Protein AF-A0A9X2VUE3-F1 (afdb_monomer)

Secondary structure (DSSP, 8-state):
--TTHHHHHHHHHHHHHTTSPP--SS-EEE-SPPTT--GGGSGGGTTS-EEESS---SSPPPP--EEEEE-TT-HHHHHHHHHHHHHH-SEEE-GGG--HHHHHHHHTT-SEEEEES-EE--GGG-EEE-SSSEEEHHHHTT-SS--SEEEEEEE-SHHHHHHHHTT-SEEEEESS---TTTHHHHHHHHHHHHHTT--HHHHHHHHHHHHT---EEEEE--

Foldseek 3Di:
DPPCVVVVLLVVLVVVLVVDDDDDLAAEEAEPDDFPNLPCSRPSCQLHQYAYPAAADPFFDFWQAEEQAEAPPAPLSVVLSVVCCVVRPAHYADAQQRDLVSQLVRFAPGQEYEYQAEWDADAQQIWGHHNHGTHGLVSLLVRPHGHQEYEYNYCYPNVQVSSVVSPHQKYKDFPHDHDRPQVSQLVVQLSVCSNVRGDNSNSNSRSCNVRVDRRIHMYHHD

Mean predicted aligned error: 5.68 Å

pLDDT: mean 87.59, std 11.17, range [36.88, 98.19]

Organism: NCBI:txid1654476

InterPro domains:
  IPR024983 CHAT domain [PF12770] (73-210)

Structure (mmCIF, N/CA/C/O backbone):
data_AF-A0A9X2VUE3-F1
#
_entry.id   AF-A0A9X2VUE3-F1
#
loop_
_atom_site.group_PDB
_atom_site.id
_atom_site.type_symbol
_atom_site.label_atom_id
_atom_site.label_alt_id
_atom_site.label_comp_id
_atom_site.label_asym_id
_atom_site.label_entity_id
_atom_site.label_seq_id
_atom_site.pdbx_PDB_ins_code
_atom_site.Cartn_x
_atom_site.Cartn_y
_atom_site.Cartn_z
_atom_site.occupancy
_atom_site.B_iso_or_equiv
_atom_site.auth_seq_id
_atom_site.auth_comp_id
_atom_site.auth_asym_id
_atom_site.auth_atom_id
_atom_site.pdbx_PDB_model_num
ATOM 1 N N . MET A 1 1 ? -8.280 20.523 -19.861 1.00 36.88 1 MET A N 1
ATOM 2 C CA . MET A 1 1 ? -6.923 20.536 -20.450 1.00 36.88 1 MET A CA 1
ATOM 3 C C . MET A 1 1 ? -6.161 19.353 -19.854 1.00 36.88 1 MET A C 1
ATOM 5 O O . MET A 1 1 ? -5.293 19.543 -19.025 1.00 36.88 1 MET A O 1
ATOM 9 N N . GLU A 1 2 ? -6.571 18.126 -20.196 1.00 40.97 2 GLU A N 1
ATOM 10 C CA . GLU A 1 2 ? -6.134 16.881 -19.518 1.00 40.97 2 GLU A CA 1
ATOM 11 C C . GLU A 1 2 ? -5.332 15.954 -20.463 1.00 40.97 2 GLU A C 1
ATOM 13 O O . GLU A 1 2 ? -4.744 14.965 -20.041 1.00 40.97 2 GLU A O 1
ATOM 18 N N . ALA A 1 3 ? -5.305 16.268 -21.764 1.00 42.06 3 ALA A N 1
ATOM 19 C CA . ALA A 1 3 ? -4.898 15.339 -22.821 1.00 42.06 3 ALA A CA 1
ATOM 20 C C . ALA A 1 3 ? -3.374 15.203 -23.037 1.00 42.06 3 ALA A C 1
ATOM 22 O O . ALA A 1 3 ? -2.963 14.391 -23.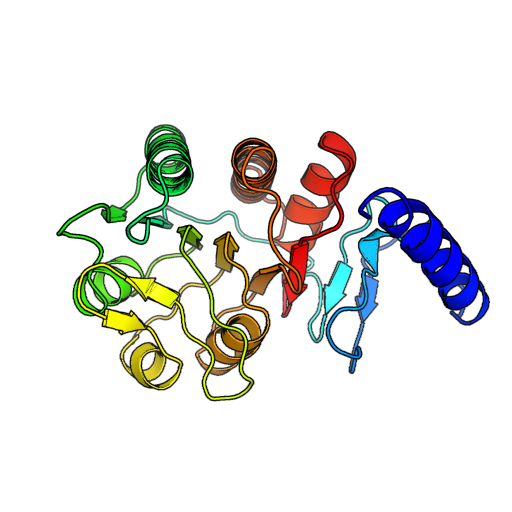856 1.00 42.06 3 ALA A O 1
ATOM 23 N N . ASP A 1 4 ? -2.538 15.947 -22.305 1.00 53.25 4 ASP A N 1
ATOM 24 C CA . ASP A 1 4 ? -1.086 16.034 -22.571 1.00 53.25 4 ASP A CA 1
ATOM 25 C C . ASP A 1 4 ? -0.210 15.305 -21.528 1.00 53.25 4 ASP A C 1
ATOM 27 O O . ASP A 1 4 ? 0.991 15.088 -21.694 1.00 53.25 4 ASP A O 1
ATOM 31 N N . ARG A 1 5 ? -0.822 14.861 -20.426 1.00 59.81 5 ARG A N 1
ATOM 32 C CA . ARG A 1 5 ? -0.110 14.273 -19.281 1.00 59.81 5 ARG A CA 1
ATOM 33 C C . ARG A 1 5 ? 0.580 12.928 -19.586 1.00 59.81 5 ARG A C 1
ATOM 35 O O . ARG A 1 5 ? 1.709 12.747 -19.132 1.00 59.81 5 ARG A O 1
ATOM 42 N N . PRO A 1 6 ? -0.019 11.990 -20.350 1.00 64.06 6 PRO A N 1
ATOM 43 C CA . PRO A 1 6 ? 0.623 10.709 -20.664 1.00 64.06 6 PRO A CA 1
ATOM 44 C C . PRO A 1 6 ? 1.848 10.863 -21.574 1.00 64.06 6 PRO A C 1
ATOM 46 O O . PRO A 1 6 ? 2.856 10.187 -21.370 1.00 64.06 6 PRO A O 1
ATOM 49 N N . ALA A 1 7 ? 1.778 11.775 -22.550 1.00 62.50 7 ALA A N 1
ATOM 50 C CA . ALA A 1 7 ? 2.870 12.048 -23.480 1.00 62.50 7 ALA A CA 1
ATOM 51 C C . ALA A 1 7 ? 4.053 12.723 -22.769 1.00 62.50 7 ALA A C 1
ATOM 53 O O . ALA A 1 7 ? 5.198 12.304 -22.946 1.00 62.50 7 ALA A O 1
ATOM 54 N N . ALA A 1 8 ? 3.775 13.693 -21.891 1.00 65.69 8 ALA A N 1
ATOM 55 C CA . ALA A 1 8 ? 4.794 14.341 -21.070 1.00 65.69 8 ALA A CA 1
ATOM 56 C C . ALA A 1 8 ? 5.519 13.350 -20.140 1.00 65.69 8 ALA A C 1
ATOM 58 O O . ALA A 1 8 ? 6.745 13.381 -20.043 1.00 65.69 8 ALA A O 1
ATOM 59 N N . VAL A 1 9 ? 4.785 12.427 -19.503 1.00 70.06 9 VAL A N 1
ATOM 60 C CA . VAL A 1 9 ? 5.379 11.381 -18.649 1.00 70.06 9 VAL A CA 1
ATOM 61 C C . VAL A 1 9 ? 6.253 10.426 -19.463 1.00 70.06 9 VAL A C 1
ATOM 63 O O . VAL A 1 9 ? 7.358 10.109 -19.032 1.00 70.06 9 VAL A O 1
ATOM 66 N N . ALA A 1 10 ? 5.802 9.994 -20.644 1.00 71.75 10 ALA A N 1
ATOM 67 C CA . ALA A 1 10 ? 6.585 9.110 -21.508 1.00 71.75 10 ALA A CA 1
ATOM 68 C C . ALA A 1 10 ? 7.879 9.776 -22.006 1.00 71.75 10 ALA A C 1
ATOM 70 O O . ALA A 1 10 ? 8.936 9.146 -22.015 1.00 71.75 10 ALA A O 1
ATOM 71 N N . HIS A 1 11 ? 7.814 11.058 -22.374 1.00 72.25 11 HIS A N 1
ATOM 72 C CA . HIS A 1 11 ? 8.987 11.818 -22.795 1.00 72.25 11 HIS A CA 1
ATOM 73 C C . HIS A 1 11 ? 9.991 12.008 -21.648 1.00 72.25 11 HIS A C 1
ATOM 75 O O . HIS A 1 11 ? 11.177 11.725 -21.815 1.00 72.25 11 HIS A O 1
ATOM 81 N N . ALA A 1 12 ? 9.517 12.413 -20.465 1.00 75.62 12 ALA A N 1
ATOM 82 C CA . ALA A 1 12 ? 10.361 12.561 -19.280 1.00 75.62 12 ALA A CA 1
ATOM 83 C C . ALA A 1 12 ? 10.997 11.228 -18.850 1.00 75.62 12 ALA A C 1
ATOM 85 O O . ALA A 1 12 ? 12.170 11.199 -18.483 1.00 75.62 12 ALA A O 1
ATOM 86 N N . ALA A 1 13 ? 10.255 10.121 -18.955 1.00 78.88 13 ALA A N 1
ATOM 87 C CA . ALA A 1 13 ? 10.775 8.780 -18.710 1.00 78.88 13 ALA A CA 1
ATOM 88 C C . ALA A 1 13 ? 11.907 8.427 -19.690 1.00 78.88 13 ALA A C 1
ATOM 90 O O . ALA A 1 13 ? 12.962 7.979 -19.259 1.00 78.88 13 ALA A O 1
ATOM 91 N N . GLY A 1 14 ? 11.743 8.694 -20.990 1.00 78.88 14 GLY A N 1
ATOM 92 C CA . GLY A 1 14 ? 12.801 8.451 -21.978 1.00 78.88 14 GLY A CA 1
ATOM 93 C C . GLY A 1 14 ? 14.071 9.276 -21.731 1.00 78.88 14 GLY A C 1
ATOM 94 O O . GLY A 1 14 ? 15.178 8.761 -21.874 1.00 78.88 14 GLY A O 1
ATOM 95 N N . ALA A 1 15 ? 13.926 10.537 -21.318 1.00 81.00 15 ALA A N 1
ATOM 96 C CA . ALA A 1 15 ? 15.066 11.382 -20.966 1.00 81.00 15 ALA A CA 1
ATOM 97 C C . ALA A 1 15 ? 15.783 10.893 -19.696 1.00 81.00 15 ALA A C 1
ATOM 99 O O . ALA A 1 15 ? 17.010 10.892 -19.653 1.00 81.00 15 ALA A O 1
ATOM 100 N N . LEU A 1 16 ? 15.030 10.452 -18.682 1.00 82.06 16 LEU A N 1
ATOM 101 C CA . LEU A 1 16 ? 15.592 9.888 -17.456 1.00 82.06 16 LEU A CA 1
ATOM 102 C C . LEU A 1 16 ? 16.309 8.557 -17.726 1.00 82.06 16 LEU A C 1
ATOM 104 O O . LEU A 1 16 ? 17.425 8.387 -17.255 1.00 82.06 16 LEU A O 1
ATOM 108 N N . GLU A 1 17 ? 15.721 7.664 -18.528 1.00 83.38 17 GLU A N 1
ATOM 109 C CA . GLU A 1 17 ? 16.317 6.385 -18.954 1.00 83.38 17 GLU A CA 1
ATOM 110 C C . GLU A 1 17 ? 17.728 6.572 -19.526 1.00 83.38 17 GLU A C 1
ATOM 112 O O . GLU A 1 17 ? 18.658 5.872 -19.138 1.00 83.38 17 GLU A O 1
ATOM 117 N N . ALA A 1 18 ? 17.906 7.562 -20.406 1.00 84.12 18 ALA A N 1
ATOM 118 C CA . ALA A 1 18 ? 19.184 7.833 -21.061 1.00 84.12 18 ALA A CA 1
ATOM 119 C C . ALA A 1 18 ? 20.301 8.277 -20.096 1.00 84.12 18 ALA A C 1
ATOM 121 O O . ALA A 1 18 ? 21.475 8.245 -20.463 1.00 84.12 18 ALA A O 1
ATOM 122 N N . LEU A 1 19 ? 19.947 8.708 -18.881 1.00 84.12 19 LEU A N 1
ATOM 123 C CA . LEU A 1 19 ? 20.890 9.143 -17.850 1.00 84.12 19 LEU A CA 1
ATOM 124 C C . LEU A 1 19 ? 21.245 8.027 -16.859 1.00 84.12 19 LEU A C 1
ATOM 126 O O . LEU A 1 19 ? 22.140 8.215 -16.033 1.00 84.12 19 LEU A O 1
ATOM 130 N N . LEU A 1 20 ? 20.550 6.888 -16.907 1.00 83.38 20 LEU A N 1
ATOM 131 C CA . LEU A 1 20 ? 20.755 5.793 -15.968 1.00 83.38 20 LEU A CA 1
ATOM 132 C C . LEU A 1 20 ? 21.848 4.839 -16.465 1.00 83.38 20 LEU A C 1
ATOM 134 O O . LEU A 1 20 ? 21.948 4.564 -17.662 1.00 83.38 20 LEU A O 1
ATOM 138 N N . PRO A 1 21 ? 22.682 4.302 -15.557 1.00 78.12 21 PRO A N 1
ATOM 139 C CA . PRO A 1 21 ? 23.631 3.264 -15.922 1.00 78.12 21 PRO A CA 1
ATOM 140 C C . PRO A 1 21 ? 22.892 1.976 -16.330 1.00 78.12 21 PRO A C 1
ATOM 142 O O . PRO A 1 21 ? 21.778 1.731 -15.860 1.00 78.12 21 PRO A O 1
ATOM 145 N N . PRO A 1 22 ? 23.518 1.105 -17.144 1.00 73.75 22 PRO A N 1
ATOM 146 C CA . PRO A 1 22 ? 22.961 -0.204 -17.457 1.00 73.75 22 PRO A CA 1
ATOM 147 C C . PRO A 1 22 ? 22.651 -0.989 -16.179 1.00 73.75 22 PRO A C 1
ATOM 149 O O . PRO A 1 22 ? 23.494 -1.108 -15.288 1.00 73.75 22 PRO A O 1
ATOM 152 N N . THR A 1 23 ? 21.448 -1.552 -16.106 1.00 78.25 23 THR A N 1
ATOM 153 C CA . THR A 1 23 ? 21.025 -2.440 -15.017 1.00 78.25 23 THR A CA 1
ATOM 154 C C . THR A 1 23 ? 20.891 -3.867 -15.553 1.00 78.25 23 THR A C 1
ATOM 156 O O . THR A 1 23 ? 20.570 -4.056 -16.722 1.00 78.25 23 THR A O 1
ATOM 159 N N . GLY A 1 24 ? 21.168 -4.886 -14.727 1.00 83.50 24 GLY A N 1
ATOM 160 C CA . GLY A 1 24 ? 20.857 -6.284 -15.081 1.00 83.50 24 GLY A CA 1
ATOM 161 C C . GLY A 1 24 ? 19.347 -6.554 -15.050 1.00 83.50 24 GLY A C 1
ATOM 162 O O . GLY A 1 24 ? 18.586 -5.633 -14.796 1.00 83.50 24 GLY A O 1
ATOM 163 N N . ASP A 1 25 ? 18.901 -7.804 -15.203 1.00 84.12 25 ASP A N 1
ATOM 164 C CA . ASP A 1 25 ? 17.460 -8.147 -15.270 1.00 84.12 25 ASP A CA 1
ATOM 165 C C . ASP A 1 25 ? 16.772 -8.341 -13.900 1.00 84.12 25 ASP A C 1
ATOM 167 O O . ASP A 1 25 ? 15.583 -8.649 -13.822 1.00 84.12 25 ASP A O 1
ATOM 171 N N . GLY A 1 26 ? 17.512 -8.188 -12.797 1.00 87.06 26 GLY A N 1
ATOM 172 C CA . GLY A 1 26 ? 17.021 -8.448 -11.437 1.00 87.06 26 GLY A CA 1
ATOM 173 C C . GLY A 1 26 ? 16.104 -7.358 -10.858 1.00 87.06 26 GLY A C 1
ATOM 174 O O . GLY A 1 26 ? 15.728 -6.411 -11.549 1.00 87.06 26 GLY A O 1
ATOM 175 N N . PRO A 1 27 ? 15.748 -7.444 -9.568 1.00 90.62 27 PRO A N 1
ATOM 176 C CA . PRO A 1 27 ? 15.084 -6.353 -8.857 1.00 90.62 27 PRO A CA 1
ATOM 177 C C . PRO A 1 27 ? 15.908 -5.055 -8.853 1.00 90.62 27 PRO A C 1
ATOM 179 O O . PRO A 1 27 ? 17.135 -5.090 -8.964 1.00 90.62 27 PRO A O 1
ATOM 182 N N . ILE A 1 28 ? 15.233 -3.914 -8.719 1.00 91.19 28 ILE A N 1
ATOM 183 C CA . ILE A 1 28 ? 15.829 -2.574 -8.733 1.00 91.19 28 ILE A CA 1
ATOM 184 C C . ILE A 1 28 ? 15.641 -1.923 -7.368 1.00 91.19 28 ILE A C 1
ATOM 186 O O . ILE A 1 28 ? 14.519 -1.791 -6.883 1.00 91.19 28 ILE A O 1
ATOM 190 N N . THR A 1 29 ? 16.741 -1.442 -6.799 1.00 90.81 29 THR A N 1
ATOM 191 C CA . THR A 1 29 ? 16.735 -0.588 -5.611 1.00 90.81 29 THR A CA 1
ATOM 192 C C . THR A 1 29 ? 17.157 0.814 -6.011 1.00 90.81 29 THR A C 1
ATOM 194 O O . THR A 1 29 ? 18.199 0.989 -6.644 1.00 90.81 29 THR A O 1
ATOM 197 N N . ILE A 1 30 ? 16.372 1.816 -5.629 1.00 89.62 30 ILE A N 1
ATOM 198 C CA . ILE A 1 30 ? 16.659 3.223 -5.909 1.00 89.62 30 ILE A CA 1
ATOM 199 C C . ILE A 1 30 ? 16.776 3.956 -4.582 1.00 89.62 30 ILE A C 1
ATOM 201 O O . ILE A 1 30 ? 15.834 3.994 -3.799 1.00 89.62 30 ILE A O 1
ATOM 205 N N . THR A 1 31 ? 17.934 4.551 -4.332 1.00 88.38 31 THR A N 1
ATOM 206 C CA . THR A 1 31 ? 18.220 5.274 -3.089 1.00 88.38 31 THR A CA 1
ATOM 207 C C . THR A 1 31 ? 18.265 6.773 -3.342 1.00 88.38 31 THR A C 1
ATOM 209 O O . THR A 1 31 ? 18.924 7.208 -4.288 1.00 88.38 31 THR A O 1
ATOM 212 N N . GLY A 1 32 ? 17.617 7.568 -2.490 1.00 83.38 32 GLY A N 1
ATOM 213 C CA . GLY A 1 32 ? 17.638 9.030 -2.596 1.00 83.38 32 GLY A CA 1
ATOM 214 C C . GLY A 1 32 ? 16.847 9.566 -3.791 1.00 83.38 32 GLY A C 1
ATOM 215 O O . GLY A 1 32 ? 17.208 10.597 -4.359 1.00 83.38 32 GLY A O 1
ATOM 216 N N . SER A 1 33 ? 15.782 8.866 -4.196 1.00 82.62 33 SER A N 1
ATOM 217 C CA . SER A 1 33 ? 14.911 9.326 -5.278 1.00 82.62 33 SER A CA 1
ATOM 218 C C . SER A 1 33 ? 14.236 10.650 -4.909 1.00 82.62 33 SER A C 1
ATOM 220 O O . SER A 1 33 ? 13.594 10.734 -3.859 1.00 82.62 33 SER A O 1
ATOM 222 N N . PRO A 1 34 ? 14.239 11.651 -5.804 1.00 78.31 34 PRO A N 1
ATOM 223 C CA . PRO A 1 34 ? 13.299 12.756 -5.709 1.00 78.31 34 PRO A CA 1
ATOM 224 C C . PRO A 1 34 ? 11.849 12.245 -5.619 1.00 78.31 34 PRO A C 1
ATOM 226 O O . PRO A 1 34 ? 11.507 11.238 -6.258 1.00 78.31 34 PRO A O 1
ATOM 229 N N . PRO A 1 35 ? 10.978 12.913 -4.844 1.00 72.75 35 PRO A N 1
ATOM 230 C CA . PRO A 1 35 ? 9.580 12.524 -4.738 1.00 72.75 35 PRO A CA 1
ATOM 231 C C . PRO A 1 35 ? 8.864 12.689 -6.083 1.00 72.75 35 PRO A C 1
ATOM 233 O O . PRO A 1 35 ? 9.131 13.620 -6.839 1.00 72.75 35 PRO A O 1
ATOM 236 N N . GLY A 1 36 ? 7.914 11.796 -6.365 1.00 73.12 36 GLY A N 1
ATOM 237 C CA . GLY A 1 36 ? 7.036 11.903 -7.534 1.00 73.12 36 GLY A CA 1
ATOM 238 C C . GLY A 1 36 ? 7.615 11.394 -8.857 1.00 73.12 36 GLY A C 1
ATOM 239 O O . GLY A 1 36 ? 6.924 11.482 -9.870 1.00 73.12 36 GLY A O 1
ATOM 240 N N . LEU A 1 37 ? 8.831 10.836 -8.876 1.00 78.38 37 LEU A N 1
ATOM 241 C CA . LEU A 1 37 ? 9.371 10.195 -10.078 1.00 78.38 37 LEU A CA 1
ATOM 242 C C . LEU A 1 37 ? 8.685 8.841 -10.352 1.00 78.38 37 LEU A C 1
ATOM 244 O O . LEU A 1 37 ? 8.719 7.953 -9.494 1.00 78.38 37 LEU A O 1
ATOM 248 N N . PRO A 1 38 ? 8.089 8.639 -11.544 1.00 76.25 38 PRO A N 1
ATOM 249 C CA . PRO A 1 38 ? 7.400 7.403 -11.891 1.00 76.25 38 PRO A CA 1
ATOM 250 C C . PRO A 1 38 ? 8.391 6.377 -12.460 1.00 76.25 38 PRO A C 1
ATOM 252 O O . PRO A 1 38 ? 8.360 6.073 -13.649 1.00 76.25 38 PRO A O 1
ATOM 255 N N . TRP A 1 39 ? 9.283 5.832 -11.629 1.00 87.19 39 TRP A N 1
ATOM 256 C CA . TRP A 1 39 ? 10.325 4.881 -12.060 1.00 87.19 39 TRP A CA 1
ATOM 257 C C . TRP A 1 39 ? 9.785 3.666 -12.825 1.00 87.19 39 TRP A C 1
ATOM 259 O O . TRP A 1 39 ? 10.418 3.203 -13.767 1.00 87.19 39 TRP A O 1
ATOM 269 N N . ALA A 1 40 ? 8.579 3.200 -12.494 1.00 86.56 40 ALA A N 1
ATOM 270 C CA . ALA A 1 40 ? 7.900 2.119 -13.213 1.00 86.56 40 ALA A CA 1
ATOM 271 C C . ALA A 1 40 ? 7.485 2.486 -14.657 1.00 86.56 40 ALA A C 1
ATOM 273 O O . ALA A 1 40 ? 7.071 1.617 -15.424 1.00 86.56 40 ALA A O 1
ATOM 274 N N . ALA A 1 41 ? 7.562 3.765 -15.041 1.00 85.06 41 ALA A N 1
ATOM 275 C CA . ALA A 1 41 ? 7.298 4.229 -16.400 1.00 85.06 41 ALA A CA 1
ATOM 276 C C . ALA A 1 41 ? 8.505 4.153 -17.332 1.00 85.06 41 ALA A C 1
ATOM 278 O O . ALA A 1 41 ? 8.320 4.289 -18.543 1.00 85.06 41 ALA A O 1
ATOM 279 N N . LEU A 1 42 ? 9.696 3.904 -16.789 1.00 88.19 42 LEU A N 1
ATOM 280 C CA . LEU A 1 42 ? 10.903 3.670 -17.565 1.00 88.19 42 LEU A CA 1
ATOM 281 C C . LEU A 1 42 ? 10.794 2.348 -18.346 1.00 88.19 42 LEU A C 1
ATOM 283 O O . LEU A 1 42 ? 10.454 1.319 -17.750 1.00 88.19 42 LEU A O 1
ATOM 287 N N . PRO A 1 43 ? 11.063 2.338 -19.666 1.00 84.75 43 PRO A N 1
ATOM 288 C CA . PRO A 1 43 ? 10.935 1.133 -20.481 1.00 84.75 43 PRO A CA 1
ATOM 289 C C . PRO A 1 43 ? 11.743 -0.060 -19.962 1.00 84.75 43 PRO A C 1
ATOM 291 O O . PRO A 1 43 ? 11.219 -1.174 -19.963 1.00 84.75 43 PRO A O 1
ATOM 294 N N . SER A 1 44 ? 12.974 0.153 -19.482 1.00 86.62 44 SER A N 1
ATOM 295 C CA . SER A 1 44 ? 13.833 -0.934 -18.984 1.00 86.62 44 SER A CA 1
ATOM 296 C C . SER A 1 44 ? 13.433 -1.448 -17.598 1.00 86.62 44 SER A C 1
ATOM 298 O O . SER A 1 44 ? 13.899 -2.504 -17.164 1.00 86.62 44 SER A O 1
ATOM 300 N N . TYR A 1 45 ? 12.577 -0.710 -16.882 1.00 89.75 45 TYR A N 1
ATOM 301 C CA . TYR A 1 45 ? 12.135 -1.051 -15.525 1.00 89.75 45 TYR A CA 1
ATOM 302 C C . TYR A 1 45 ? 10.749 -1.705 -15.527 1.00 89.75 45 TYR A C 1
ATOM 304 O O . TYR A 1 45 ? 10.266 -2.179 -14.496 1.00 89.75 45 TYR A O 1
ATOM 312 N N . ARG A 1 46 ? 10.096 -1.764 -16.692 1.00 87.81 46 ARG A N 1
ATOM 313 C CA . ARG A 1 46 ? 8.755 -2.320 -16.840 1.00 87.81 46 ARG A CA 1
ATOM 314 C C . ARG A 1 46 ? 8.704 -3.773 -16.364 1.00 87.81 46 ARG A C 1
ATOM 316 O O . ARG A 1 46 ? 9.427 -4.630 -16.858 1.00 87.81 46 ARG A O 1
ATOM 323 N N . GLY A 1 47 ? 7.786 -4.049 -15.438 1.00 89.62 47 GLY A N 1
ATOM 324 C CA . GLY A 1 47 ? 7.554 -5.394 -14.902 1.00 89.62 47 GLY A CA 1
ATOM 325 C C . GLY A 1 47 ? 8.620 -5.894 -13.930 1.00 89.62 47 GLY A C 1
ATOM 326 O O . GLY A 1 47 ? 8.540 -7.041 -13.495 1.00 89.62 47 GLY A O 1
ATOM 327 N N . ARG A 1 48 ? 9.587 -5.051 -13.559 1.00 92.25 48 ARG A N 1
ATOM 328 C CA . ARG A 1 48 ? 10.599 -5.374 -12.554 1.00 92.25 48 ARG A CA 1
ATOM 329 C C . ARG A 1 48 ? 10.134 -4.913 -11.180 1.00 92.25 48 ARG A C 1
ATOM 331 O O . ARG A 1 48 ? 9.458 -3.895 -11.058 1.00 92.25 48 ARG A O 1
ATOM 338 N N . ALA A 1 49 ? 10.507 -5.663 -10.147 1.00 93.50 49 ALA A N 1
ATOM 339 C CA . ALA A 1 49 ? 10.315 -5.237 -8.767 1.00 93.50 49 ALA A CA 1
ATOM 340 C C . ALA A 1 49 ? 11.213 -4.021 -8.501 1.00 93.50 49 ALA A C 1
ATOM 342 O O . ALA A 1 49 ? 12.435 -4.132 -8.605 1.00 93.50 49 ALA A O 1
ATOM 343 N N . ILE A 1 50 ? 10.607 -2.870 -8.207 1.00 92.44 50 ILE A N 1
ATOM 344 C CA . ILE A 1 50 ? 11.308 -1.618 -7.899 1.00 92.44 50 ILE A CA 1
ATOM 345 C C . ILE A 1 50 ? 10.987 -1.244 -6.459 1.00 92.44 50 ILE A C 1
ATOM 347 O O . ILE A 1 50 ? 9.808 -1.085 -6.131 1.00 92.44 50 ILE A O 1
ATOM 351 N N . SE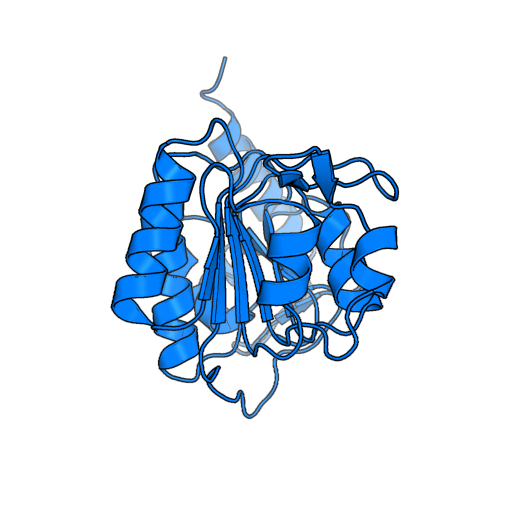R A 1 51 ? 12.016 -1.040 -5.639 1.00 92.06 51 SER A N 1
ATOM 352 C CA . SER A 1 51 ? 11.858 -0.468 -4.305 1.00 92.06 51 SER A CA 1
ATOM 353 C C . SER A 1 51 ? 12.670 0.812 -4.117 1.00 92.06 51 SER A C 1
ATOM 355 O O . SER A 1 51 ? 13.827 0.907 -4.540 1.00 92.06 51 SER A O 1
ATOM 357 N N . LEU A 1 52 ? 12.047 1.813 -3.490 1.00 91.62 52 LEU A N 1
ATOM 358 C CA . LEU A 1 52 ? 12.695 3.058 -3.089 1.00 91.62 52 LEU A CA 1
ATOM 359 C C . LEU A 1 52 ? 13.185 2.971 -1.642 1.00 91.62 52 LEU A C 1
ATOM 361 O O . LEU A 1 52 ? 12.428 2.598 -0.749 1.00 91.62 52 LEU A O 1
ATOM 365 N N . ASP A 1 53 ? 14.435 3.366 -1.410 1.00 88.50 53 ASP A N 1
ATOM 366 C CA . ASP A 1 53 ? 15.060 3.461 -0.084 1.00 88.50 53 ASP A CA 1
ATOM 367 C C . ASP A 1 53 ? 14.984 2.159 0.746 1.00 88.50 53 ASP A C 1
ATOM 369 O O . ASP A 1 53 ? 14.920 2.169 1.975 1.00 88.50 53 ASP A O 1
ATOM 373 N N . GLY A 1 54 ? 15.027 1.013 0.065 1.00 84.81 54 GLY A N 1
ATOM 374 C CA . GLY A 1 54 ? 15.141 -0.313 0.665 1.00 84.81 54 GLY A CA 1
ATOM 375 C C . GLY A 1 54 ? 15.318 -1.401 -0.392 1.00 84.81 54 GLY A C 1
ATOM 376 O O . GLY A 1 54 ? 15.319 -1.116 -1.587 1.00 84.81 54 GLY A O 1
ATOM 377 N N . ALA A 1 55 ? 15.552 -2.641 0.038 1.00 82.50 55 ALA A N 1
ATOM 378 C CA . ALA A 1 55 ? 15.914 -3.738 -0.858 1.00 82.50 55 ALA A CA 1
ATOM 379 C C . ALA A 1 55 ? 14.806 -4.786 -0.975 1.00 82.50 55 ALA A C 1
ATOM 381 O O . ALA A 1 55 ? 14.122 -5.093 -0.001 1.00 82.50 55 ALA A O 1
ATOM 382 N N . VAL A 1 56 ? 14.699 -5.398 -2.152 1.00 80.12 56 VAL A N 1
ATOM 383 C CA . VAL A 1 56 ? 13.782 -6.517 -2.378 1.00 80.12 56 VAL A CA 1
ATOM 384 C C . VAL A 1 56 ? 14.291 -7.753 -1.618 1.00 80.12 56 VAL A C 1
ATOM 386 O O . VAL A 1 56 ? 15.426 -8.188 -1.852 1.00 80.12 56 VAL A O 1
ATOM 389 N N . PRO A 1 57 ? 13.512 -8.319 -0.679 1.00 80.12 57 PRO A N 1
ATOM 390 C CA . PRO A 1 57 ? 13.973 -9.434 0.137 1.00 80.12 57 PRO A CA 1
ATOM 391 C C . PRO A 1 57 ? 14.087 -10.720 -0.703 1.00 80.12 57 PRO A C 1
ATOM 393 O O . PRO A 1 57 ? 13.178 -11.039 -1.462 1.00 80.12 57 PRO A O 1
ATOM 396 N N . PRO A 1 58 ? 15.144 -11.538 -0.533 1.00 76.56 58 PRO A N 1
ATOM 397 C CA . PRO A 1 58 ? 15.347 -12.742 -1.347 1.00 76.56 58 PRO A CA 1
ATOM 398 C C . PRO A 1 58 ? 14.367 -13.882 -1.027 1.00 76.56 58 PRO A C 1
ATOM 400 O O . PRO A 1 58 ? 14.231 -14.816 -1.811 1.00 76.56 58 PRO A O 1
ATOM 403 N N . ASN A 1 59 ? 13.719 -13.847 0.142 1.00 83.06 59 ASN A N 1
ATOM 404 C CA . ASN A 1 59 ? 12.756 -14.861 0.566 1.00 83.06 59 ASN A CA 1
ATOM 405 C C . ASN A 1 59 ? 11.565 -14.201 1.281 1.00 83.06 59 ASN A C 1
ATOM 407 O O . ASN A 1 59 ? 11.512 -14.175 2.519 1.00 83.06 59 ASN A O 1
ATOM 411 N N . PRO A 1 60 ? 10.640 -13.592 0.522 1.00 86.50 60 PRO A N 1
ATOM 412 C CA . PRO A 1 60 ? 9.464 -12.968 1.097 1.00 86.50 60 PRO A CA 1
ATOM 413 C C . PRO A 1 60 ? 8.548 -13.984 1.764 1.00 86.50 60 PRO A C 1
ATOM 415 O O . PRO A 1 60 ? 8.316 -15.094 1.288 1.00 86.50 60 PRO A O 1
ATOM 418 N N . ARG A 1 61 ? 7.974 -13.566 2.890 1.00 88.62 61 ARG A N 1
ATOM 419 C CA . ARG A 1 61 ? 6.965 -14.346 3.603 1.00 88.62 61 ARG A CA 1
ATOM 420 C C . ARG A 1 61 ? 5.577 -13.840 3.208 1.00 88.62 61 ARG A C 1
ATOM 422 O O . ARG A 1 61 ? 5.358 -12.629 3.281 1.00 88.62 61 ARG A O 1
ATOM 429 N N . PRO A 1 62 ? 4.626 -14.713 2.837 1.00 91.31 62 PRO A N 1
ATOM 430 C CA . PRO A 1 62 ? 3.257 -14.284 2.580 1.00 91.31 62 PRO A CA 1
ATOM 431 C C . PRO A 1 62 ? 2.608 -13.772 3.881 1.00 91.31 62 PRO A C 1
ATOM 433 O O . PRO A 1 62 ? 2.824 -14.372 4.941 1.00 91.31 62 PRO A O 1
ATOM 436 N N . PRO A 1 63 ? 1.821 -12.680 3.835 1.00 92.25 63 PRO A N 1
ATOM 437 C CA . PRO A 1 63 ? 1.143 -12.150 5.014 1.00 92.25 63 PRO A CA 1
ATOM 438 C C . PRO A 1 63 ? 0.038 -13.100 5.503 1.00 92.25 63 PRO A C 1
ATOM 440 O O . PRO A 1 63 ? -0.713 -13.674 4.710 1.00 92.25 63 PRO A O 1
ATOM 443 N N . ARG A 1 64 ? -0.087 -13.251 6.824 1.00 85.25 64 ARG A N 1
ATOM 444 C CA . ARG A 1 64 ? -1.101 -14.062 7.507 1.00 85.25 64 ARG A CA 1
ATOM 445 C C . ARG A 1 64 ? -2.197 -13.160 8.071 1.00 85.25 64 ARG A C 1
ATOM 447 O O . ARG A 1 64 ? -2.203 -12.806 9.246 1.00 85.25 64 ARG A O 1
ATOM 454 N N . GLY A 1 65 ? -3.158 -12.827 7.214 1.00 84.38 65 GLY A N 1
ATOM 455 C CA . GLY A 1 65 ? -4.268 -11.939 7.558 1.00 84.38 65 GLY A CA 1
ATOM 456 C C . GLY A 1 65 ? -3.877 -10.461 7.525 1.00 84.38 65 GLY A C 1
ATOM 457 O O . GLY A 1 65 ? -2.705 -10.108 7.400 1.00 84.38 65 GLY A O 1
ATOM 458 N N . GLY A 1 66 ? -4.880 -9.590 7.604 1.00 95.50 66 GLY A N 1
ATOM 459 C CA . GLY A 1 66 ? -4.662 -8.157 7.469 1.00 95.50 66 GLY A CA 1
ATOM 460 C C . GLY A 1 66 ? -5.802 -7.294 7.986 1.00 95.50 66 GLY A C 1
ATOM 461 O O . GLY A 1 66 ? -6.840 -7.799 8.424 1.00 95.50 66 GLY A O 1
ATOM 462 N N . ALA A 1 67 ? -5.581 -5.987 7.931 1.00 98.06 67 ALA A N 1
ATOM 463 C CA . ALA A 1 67 ? -6.565 -4.963 8.239 1.00 98.06 67 ALA A CA 1
ATOM 464 C C . ALA A 1 67 ? -6.952 -4.178 6.980 1.00 98.06 67 ALA A C 1
ATOM 466 O O . ALA A 1 67 ? -6.092 -3.767 6.204 1.00 98.06 67 ALA A O 1
ATOM 467 N N . TRP A 1 68 ? -8.251 -3.943 6.800 1.00 97.81 68 TRP A N 1
ATOM 468 C CA . TRP A 1 68 ? -8.830 -3.293 5.623 1.00 97.81 68 TRP A CA 1
ATOM 469 C C . TRP A 1 68 ? -9.652 -2.089 6.072 1.00 97.81 68 TRP A C 1
ATOM 471 O O . TRP A 1 68 ? -10.674 -2.245 6.747 1.00 97.81 68 TRP A O 1
ATOM 481 N N . ILE A 1 69 ? -9.197 -0.883 5.753 1.00 97.69 69 ILE A N 1
ATOM 482 C CA . ILE A 1 69 ? -9.731 0.350 6.341 1.00 97.69 69 ILE A CA 1
ATOM 483 C C . ILE A 1 69 ? -10.197 1.275 5.223 1.00 97.69 69 ILE A C 1
ATOM 485 O O . ILE A 1 69 ? -9.404 1.628 4.355 1.00 97.69 69 ILE A O 1
ATOM 489 N N . ALA A 1 70 ? -11.471 1.670 5.248 1.00 95.75 70 ALA A N 1
ATOM 490 C CA . ALA A 1 70 ? -12.012 2.666 4.328 1.00 95.75 70 ALA A CA 1
ATOM 491 C C . ALA A 1 70 ? -12.329 3.975 5.053 1.00 95.75 70 ALA A C 1
ATOM 493 O O . ALA A 1 70 ? -13.137 3.987 5.988 1.00 95.75 70 ALA A O 1
ATOM 494 N N . GLY A 1 71 ? -11.731 5.068 4.581 1.00 92.69 71 GLY A N 1
ATOM 495 C CA . GLY A 1 71 ? -12.071 6.427 4.990 1.00 92.69 71 GLY A CA 1
ATOM 496 C C . GLY A 1 71 ? -13.469 6.855 4.512 1.00 92.69 71 GLY A C 1
ATOM 497 O O . GLY A 1 71 ? -14.101 6.175 3.695 1.00 92.69 71 GLY A O 1
ATOM 498 N N . PRO A 1 72 ? -13.998 7.975 5.033 1.00 90.00 72 PRO A N 1
ATOM 499 C CA . PRO A 1 72 ? -15.311 8.487 4.655 1.00 90.00 72 PRO A CA 1
ATOM 500 C C . PRO A 1 72 ? -15.317 9.070 3.231 1.00 90.00 72 PRO A C 1
ATOM 502 O O . PRO A 1 72 ? -14.273 9.298 2.631 1.00 90.00 72 PRO A O 1
ATOM 505 N N . ALA A 1 73 ? -16.518 9.342 2.712 1.00 83.31 73 ALA A N 1
ATOM 506 C CA . ALA A 1 73 ? -16.768 10.038 1.439 1.00 83.31 73 ALA A CA 1
ATOM 507 C C . ALA A 1 73 ? -16.242 9.362 0.151 1.00 83.31 73 ALA A C 1
ATOM 509 O O . ALA A 1 73 ? -16.443 9.899 -0.934 1.00 83.31 73 ALA A O 1
ATOM 510 N N . LEU A 1 74 ? -15.688 8.147 0.240 1.00 78.75 74 LEU A N 1
ATOM 511 C CA . LEU A 1 74 ? -15.247 7.352 -0.907 1.00 78.75 74 LEU A CA 1
ATOM 512 C C . LEU A 1 74 ? -16.081 6.074 -1.049 1.00 78.75 74 LEU A C 1
ATOM 514 O O . LEU A 1 74 ? -15.863 5.070 -0.365 1.00 78.75 74 LEU A O 1
ATOM 518 N N . VAL A 1 75 ? -17.051 6.088 -1.969 1.00 76.69 75 VAL A N 1
ATOM 519 C CA . VAL A 1 75 ? -17.902 4.910 -2.235 1.00 76.69 75 VAL A CA 1
ATOM 520 C C . VAL A 1 75 ? -17.062 3.722 -2.719 1.00 76.69 75 VAL A C 1
ATOM 522 O O . VAL A 1 75 ? -17.322 2.581 -2.324 1.00 76.69 75 VAL A O 1
ATOM 525 N N . HIS A 1 76 ? -16.037 3.980 -3.538 1.00 83.12 76 HIS A N 1
ATOM 526 C CA . HIS A 1 76 ? -15.138 2.946 -4.049 1.00 83.12 76 HIS A CA 1
ATOM 527 C C . HIS A 1 76 ? -14.278 2.328 -2.933 1.00 83.12 76 HIS A C 1
ATOM 529 O O . HIS A 1 76 ? -14.146 1.106 -2.899 1.00 83.12 76 HIS A O 1
ATOM 535 N N . ALA A 1 77 ? -13.818 3.121 -1.955 1.00 88.81 77 ALA A N 1
ATOM 536 C CA . ALA A 1 77 ? -12.974 2.644 -0.857 1.00 88.81 77 ALA A CA 1
ATOM 537 C C . ALA A 1 77 ? -13.650 1.536 -0.040 1.00 88.81 77 ALA A C 1
ATOM 539 O O . ALA A 1 77 ? -13.049 0.501 0.237 1.00 88.81 77 ALA A O 1
ATOM 540 N N . THR A 1 78 ? -14.937 1.702 0.294 1.00 91.75 78 THR A N 1
ATOM 541 C CA . THR A 1 78 ? -15.689 0.670 1.032 1.00 91.75 78 THR A CA 1
ATOM 542 C C . THR A 1 78 ? -15.828 -0.620 0.218 1.00 91.75 78 THR A C 1
ATOM 544 O O . THR A 1 78 ? -15.712 -1.716 0.768 1.00 91.75 78 THR A O 1
ATOM 547 N N . ARG A 1 79 ? -16.065 -0.518 -1.097 1.00 91.44 79 ARG A N 1
ATOM 548 C CA . ARG A 1 79 ? -16.180 -1.692 -1.980 1.00 91.44 79 ARG A CA 1
ATOM 549 C C . ARG A 1 79 ? -14.851 -2.432 -2.106 1.00 91.44 79 ARG A C 1
ATOM 551 O O . ARG A 1 79 ? -14.852 -3.662 -2.055 1.00 91.44 79 ARG A O 1
ATOM 558 N N . GLU A 1 80 ? -13.757 -1.691 -2.233 1.00 92.38 80 GLU A N 1
ATOM 559 C CA . GLU A 1 80 ? -12.390 -2.205 -2.314 1.00 92.38 80 GLU A CA 1
ATOM 560 C C . GLU A 1 80 ? -12.022 -3.002 -1.059 1.00 92.38 80 GLU A C 1
ATOM 562 O O . GLU A 1 80 ? -11.763 -4.205 -1.146 1.00 92.38 80 GLU A O 1
ATOM 567 N N . VAL A 1 81 ? -12.122 -2.394 0.128 1.00 95.31 81 VAL A N 1
ATOM 568 C CA . VAL A 1 81 ? -11.765 -3.080 1.383 1.00 95.31 81 VAL A CA 1
ATOM 569 C C . VAL A 1 81 ? -12.693 -4.251 1.696 1.00 95.31 81 VAL A C 1
ATOM 571 O O . VAL A 1 81 ? -12.247 -5.265 2.230 1.00 95.31 81 VAL A O 1
ATOM 574 N N . ALA A 1 82 ? -13.974 -4.169 1.318 1.00 95.12 82 ALA A N 1
ATOM 575 C CA . ALA A 1 82 ? -14.906 -5.282 1.468 1.00 95.12 82 ALA A CA 1
ATOM 576 C C . ALA A 1 82 ? -14.554 -6.458 0.544 1.00 95.12 82 ALA A C 1
ATOM 578 O O . ALA A 1 82 ? -14.718 -7.612 0.940 1.00 95.12 82 ALA A O 1
ATOM 579 N N . ALA A 1 83 ? -14.083 -6.194 -0.678 1.00 94.44 83 ALA A N 1
ATOM 580 C CA . ALA A 1 83 ? -13.617 -7.240 -1.585 1.00 94.44 83 ALA A CA 1
ATOM 581 C C . ALA A 1 83 ? -12.354 -7.924 -1.052 1.00 94.44 83 ALA A C 1
ATOM 583 O O . ALA A 1 83 ? -12.306 -9.154 -1.012 1.00 94.44 83 ALA A O 1
ATOM 584 N N . LEU A 1 84 ? -11.388 -7.143 -0.566 1.00 95.75 84 LEU A N 1
ATOM 585 C CA . LEU A 1 84 ? -10.170 -7.670 0.049 1.00 95.75 84 LEU A CA 1
ATOM 586 C C . LEU A 1 84 ? -10.483 -8.509 1.289 1.00 95.75 84 LEU A C 1
ATOM 588 O O . LEU A 1 84 ? -10.020 -9.643 1.397 1.00 95.75 84 LEU A O 1
ATOM 592 N N . HIS A 1 85 ? -11.357 -8.019 2.169 1.00 96.81 85 HIS A N 1
ATOM 593 C CA . HIS A 1 85 ? -11.789 -8.765 3.346 1.00 96.81 85 HIS A CA 1
ATOM 594 C C . HIS A 1 85 ? -12.438 -10.112 2.989 1.00 96.81 85 HIS A C 1
ATOM 596 O O . HIS A 1 85 ? -12.112 -11.127 3.601 1.00 96.81 85 HIS A O 1
ATOM 602 N N . ARG A 1 86 ? -13.309 -10.160 1.969 1.00 95.69 86 ARG A N 1
ATOM 603 C CA . ARG A 1 86 ? -13.927 -11.422 1.518 1.00 95.69 86 ARG A CA 1
ATOM 604 C C . ARG A 1 86 ? -12.904 -12.438 1.006 1.00 95.69 86 ARG A C 1
ATOM 606 O O . ARG A 1 86 ? -13.102 -13.632 1.200 1.00 95.69 86 ARG A O 1
ATOM 613 N N . LEU A 1 87 ? -11.845 -11.979 0.342 1.00 94.25 87 LEU A N 1
ATOM 614 C CA . LEU A 1 87 ? -10.830 -12.846 -0.265 1.00 94.25 87 LEU A CA 1
ATOM 615 C C . LEU A 1 87 ? -9.736 -13.277 0.720 1.00 94.25 87 LEU A C 1
ATOM 617 O O . LEU A 1 87 ? -9.171 -14.359 0.572 1.00 94.25 87 LEU A O 1
ATOM 621 N N . HIS A 1 88 ? -9.424 -12.432 1.703 1.00 95.00 88 HIS A N 1
ATOM 622 C CA . HIS A 1 88 ? -8.238 -12.575 2.551 1.00 95.00 88 HIS A CA 1
ATOM 623 C C . HIS A 1 88 ? -8.549 -12.678 4.055 1.00 95.00 88 HIS A C 1
ATOM 625 O O . HIS A 1 88 ? -7.631 -12.864 4.854 1.00 95.00 88 HIS A O 1
ATOM 631 N N . GLY A 1 89 ? -9.818 -12.584 4.468 1.00 95.31 89 GLY A N 1
ATOM 632 C CA . GLY A 1 89 ? -10.217 -12.609 5.878 1.00 95.31 89 GLY A CA 1
ATOM 633 C C . GLY A 1 89 ? -9.778 -11.346 6.624 1.00 95.31 89 GLY A C 1
ATOM 634 O O . GLY A 1 89 ? -9.793 -10.255 6.061 1.00 95.31 89 GLY A O 1
ATOM 635 N N . GLY A 1 90 ? -9.399 -11.458 7.899 1.00 96.19 90 GLY A N 1
ATOM 636 C CA . GLY A 1 90 ? -8.861 -10.333 8.678 1.00 96.19 90 GLY A CA 1
ATOM 637 C C . GLY A 1 90 ? -9.908 -9.351 9.220 1.00 96.19 90 GLY A C 1
ATOM 638 O O . GLY A 1 90 ? -11.088 -9.680 9.333 1.00 96.19 90 GLY A O 1
ATOM 639 N N . VAL A 1 91 ? -9.467 -8.149 9.595 1.00 97.81 91 VAL A N 1
ATOM 640 C CA . VAL A 1 91 ? -10.296 -7.129 10.259 1.00 97.81 91 VAL A CA 1
ATOM 641 C C . VAL A 1 91 ? -10.663 -6.026 9.274 1.00 97.81 91 VAL A C 1
ATOM 643 O O . VAL A 1 91 ? -9.796 -5.466 8.617 1.00 97.81 91 VAL A O 1
ATOM 646 N N . ILE A 1 92 ? -11.941 -5.662 9.209 1.00 97.88 92 ILE A N 1
ATOM 647 C CA . ILE A 1 92 ? -12.430 -4.558 8.377 1.00 97.88 92 ILE A CA 1
ATOM 648 C C . ILE A 1 92 ? -12.934 -3.389 9.239 1.00 97.88 92 ILE A C 1
ATOM 650 O O . ILE A 1 92 ? -13.555 -3.593 10.292 1.00 97.88 92 ILE A O 1
ATOM 654 N N . ARG A 1 93 ? -12.659 -2.153 8.809 1.00 97.88 93 ARG A N 1
ATOM 655 C CA . ARG A 1 93 ? -13.172 -0.909 9.405 1.00 97.88 93 ARG A CA 1
ATOM 656 C C . ARG A 1 93 ? -13.714 0.005 8.311 1.00 97.88 93 ARG A C 1
ATOM 658 O O . ARG A 1 93 ? -12.979 0.438 7.432 1.00 97.88 93 ARG A O 1
ATOM 665 N N . THR A 1 94 ? -15.010 0.295 8.374 1.00 96.69 94 THR A N 1
ATOM 666 C CA . THR A 1 94 ? -15.731 1.134 7.401 1.00 96.69 94 THR A CA 1
ATOM 667 C C . THR A 1 94 ? -16.758 2.016 8.110 1.00 96.69 94 THR A C 1
ATOM 669 O O . THR A 1 94 ? -17.210 1.699 9.221 1.00 96.69 94 THR A O 1
ATOM 672 N N . GLY A 1 95 ? -17.184 3.104 7.463 1.00 94.56 95 GLY A N 1
ATOM 673 C CA . GLY A 1 95 ? -18.211 4.006 7.997 1.00 94.56 95 GLY A CA 1
ATOM 674 C C . GLY A 1 95 ? -17.851 4.514 9.396 1.00 94.56 95 GLY A C 1
ATOM 675 O O . GLY A 1 95 ? -16.699 4.831 9.666 1.00 94.56 95 GLY A O 1
ATOM 676 N N . ARG A 1 96 ? -18.813 4.513 10.327 1.00 94.88 96 ARG A N 1
ATOM 677 C CA . ARG A 1 96 ? -18.612 5.001 11.708 1.00 94.88 96 ARG A CA 1
ATOM 678 C C . ARG A 1 96 ? -17.558 4.233 12.520 1.00 94.88 96 ARG A C 1
ATOM 680 O O . ARG A 1 96 ? -17.154 4.710 13.570 1.00 94.88 96 ARG A O 1
ATOM 687 N N . SER A 1 97 ? -17.138 3.048 12.071 1.00 94.94 97 SER A N 1
ATOM 688 C CA . SER A 1 97 ? -16.104 2.253 12.753 1.00 94.94 97 SER A CA 1
ATOM 689 C C . SER A 1 97 ? -14.680 2.559 12.281 1.00 94.94 97 SER A C 1
ATOM 691 O O . SER A 1 97 ? -13.726 2.144 12.938 1.00 94.94 97 SER A O 1
ATOM 693 N N . ALA A 1 98 ? -14.522 3.267 11.158 1.00 96.56 98 ALA A N 1
ATOM 694 C CA . ALA A 1 98 ? -13.230 3.647 10.595 1.00 96.56 98 ALA A CA 1
ATOM 695 C C . ALA A 1 98 ? -12.668 4.903 11.269 1.00 96.56 98 ALA A C 1
ATOM 697 O O . ALA A 1 98 ? -12.327 5.865 10.594 1.00 96.56 98 ALA A O 1
ATOM 698 N N . THR A 1 99 ? -12.628 4.909 12.600 1.00 98.19 99 THR A N 1
ATOM 699 C CA . THR A 1 99 ? -12.019 5.979 13.398 1.00 98.19 99 THR A CA 1
ATOM 700 C C . THR A 1 99 ? -10.499 5.835 13.451 1.00 98.19 99 THR A C 1
ATOM 702 O O . THR A 1 99 ? -9.998 4.732 13.219 1.00 98.19 99 THR A O 1
ATOM 705 N N . VAL A 1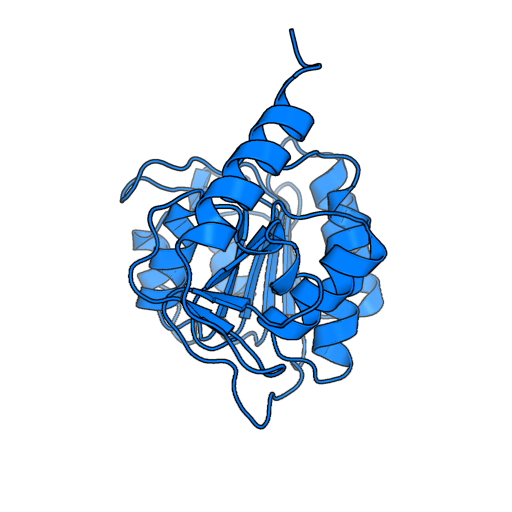 100 ? -9.758 6.889 13.808 1.00 98.00 100 VAL A N 1
ATOM 706 C CA . VAL A 1 100 ? -8.296 6.832 14.048 1.00 98.00 100 VAL A CA 1
ATOM 707 C C . VAL A 1 100 ? -7.966 5.699 15.016 1.00 98.00 100 VAL A C 1
ATOM 709 O O . VAL A 1 100 ? -7.185 4.794 14.728 1.00 98.00 100 VAL A O 1
ATOM 712 N N . ASP A 1 101 ? -8.675 5.675 16.134 1.00 98.19 101 ASP A N 1
ATOM 713 C CA . ASP A 1 101 ? -8.556 4.657 17.166 1.00 98.19 101 ASP A CA 1
ATOM 714 C C . ASP A 1 101 ? -8.912 3.242 16.682 1.00 98.19 101 ASP A C 1
ATOM 716 O O . ASP A 1 101 ? -8.255 2.257 17.030 1.00 98.19 101 ASP A O 1
ATOM 720 N N . GLY A 1 102 ? -9.973 3.122 15.882 1.00 98.00 102 GLY A N 1
ATOM 721 C CA . GLY A 1 102 ? -10.419 1.857 15.302 1.00 98.00 102 GLY A CA 1
ATOM 722 C C . GLY A 1 102 ? -9.442 1.310 14.263 1.00 98.00 102 GLY A C 1
ATOM 723 O O . GLY A 1 102 ? -9.246 0.093 14.207 1.00 98.00 102 GLY A O 1
ATOM 724 N N . ALA A 1 103 ? -8.824 2.201 13.487 1.00 97.88 103 ALA A N 1
ATOM 725 C CA . ALA A 1 103 ? -7.795 1.916 12.500 1.00 97.88 103 ALA A CA 1
ATOM 726 C C . ALA A 1 103 ? -6.507 1.429 13.172 1.00 97.88 103 ALA A C 1
ATOM 728 O O . ALA A 1 103 ? -6.063 0.323 12.876 1.00 97.88 103 ALA A O 1
ATOM 729 N N . LEU A 1 104 ? -5.972 2.171 14.148 1.00 98.00 104 LEU A N 1
ATOM 730 C CA . LEU A 1 104 ? -4.768 1.773 14.890 1.00 98.00 104 LEU A CA 1
ATOM 731 C C . LEU A 1 104 ? -4.941 0.414 15.579 1.00 98.00 104 LEU A C 1
ATOM 733 O O . LEU A 1 104 ? -4.069 -0.447 15.481 1.00 98.00 104 LEU A O 1
ATOM 737 N N . ARG A 1 105 ? -6.097 0.174 16.217 1.00 97.81 105 ARG A N 1
ATOM 738 C CA . ARG A 1 105 ? -6.406 -1.135 16.823 1.00 97.81 105 ARG A CA 1
ATOM 739 C C . ARG A 1 105 ? -6.496 -2.263 15.801 1.00 97.81 105 ARG A C 1
ATOM 741 O O . ARG A 1 105 ? -6.186 -3.397 16.143 1.00 97.81 105 ARG A O 1
ATOM 748 N N . ALA A 1 106 ? -6.973 -1.982 14.589 1.00 97.56 106 ALA A N 1
ATOM 749 C CA . ALA A 1 106 ? -7.019 -2.979 13.526 1.00 97.56 106 ALA A CA 1
ATOM 750 C C . ALA A 1 106 ? -5.618 -3.276 12.969 1.00 97.56 106 ALA A C 1
ATOM 752 O O . ALA A 1 106 ? -5.352 -4.422 12.635 1.00 97.56 106 ALA A O 1
ATOM 753 N N . MET A 1 107 ? -4.740 -2.272 12.893 1.00 96.94 107 MET A N 1
ATOM 754 C CA . MET A 1 107 ? -3.370 -2.395 12.384 1.00 96.94 107 MET A CA 1
ATOM 755 C C . MET A 1 107 ? -2.422 -3.133 13.343 1.00 96.94 107 MET A C 1
ATOM 757 O O . MET A 1 107 ? -1.574 -3.894 12.876 1.00 96.94 107 MET A O 1
ATOM 761 N N . ASP A 1 108 ? -2.546 -2.911 14.659 1.00 96.38 108 ASP A N 1
ATOM 762 C CA . ASP A 1 108 ? -1.597 -3.401 15.674 1.00 96.38 108 ASP A CA 1
ATOM 763 C C . ASP A 1 108 ? -1.475 -4.940 15.664 1.00 96.38 108 ASP A C 1
ATOM 765 O O . ASP A 1 108 ? -2.374 -5.669 16.088 1.00 96.38 108 ASP A O 1
ATOM 769 N N . GLY A 1 109 ? -0.327 -5.444 15.207 1.00 94.62 109 GLY A N 1
ATOM 770 C CA . GLY A 1 109 ? 0.002 -6.867 15.118 1.00 94.62 109 GLY A CA 1
ATOM 771 C C . GLY A 1 109 ? -0.451 -7.577 13.839 1.00 94.62 109 GLY A C 1
ATOM 772 O O . GLY A 1 109 ? -0.414 -8.806 13.813 1.00 94.62 109 GLY A O 1
ATOM 773 N N . THR A 1 110 ? -0.882 -6.849 12.807 1.00 95.88 110 THR A N 1
ATOM 774 C CA . THR A 1 110 ? -1.206 -7.431 11.490 1.00 95.88 110 THR A CA 1
ATOM 775 C C . THR A 1 110 ? 0.018 -7.530 10.583 1.00 95.88 110 THR A C 1
ATOM 777 O O . THR A 1 110 ? 0.954 -6.751 10.710 1.00 95.88 110 THR A O 1
ATOM 780 N N . ASP A 1 111 ? 0.017 -8.468 9.633 1.00 95.56 111 ASP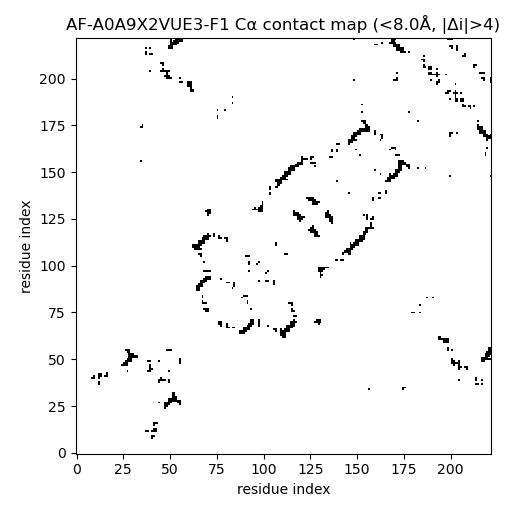 A N 1
ATOM 781 C CA . ASP A 1 111 ? 1.093 -8.543 8.635 1.00 95.56 111 ASP A CA 1
ATOM 782 C C . ASP A 1 111 ? 0.892 -7.534 7.501 1.00 95.56 111 ASP A C 1
ATOM 784 O O . ASP A 1 111 ? 1.863 -6.982 6.989 1.00 95.56 111 ASP A O 1
ATOM 788 N N . VAL A 1 112 ? -0.358 -7.298 7.094 1.00 97.62 112 VAL A N 1
ATOM 789 C CA . VAL A 1 112 ? -0.692 -6.318 6.059 1.00 97.62 112 VAL A CA 1
ATOM 790 C C . VAL A 1 112 ? -1.821 -5.405 6.514 1.00 97.62 112 VAL A C 1
ATOM 792 O O . VAL A 1 112 ? -2.857 -5.872 6.988 1.00 97.62 112 VAL A O 1
ATOM 795 N N . VAL A 1 113 ? -1.653 -4.102 6.320 1.00 98.00 113 VAL A N 1
ATOM 796 C CA . VAL A 1 113 ? -2.767 -3.153 6.336 1.00 98.00 113 VAL A CA 1
ATOM 797 C C . VAL A 1 113 ? -2.958 -2.578 4.944 1.00 98.00 113 VAL A C 1
ATOM 799 O O . VAL A 1 113 ? -1.999 -2.238 4.256 1.00 98.00 113 VAL A O 1
ATOM 802 N N . HIS A 1 114 ? -4.210 -2.433 4.542 1.00 97.50 114 HIS A N 1
ATOM 803 C CA . HIS A 1 114 ? -4.592 -1.661 3.379 1.00 97.50 114 HIS A CA 1
ATOM 804 C C . HIS A 1 114 ? -5.579 -0.570 3.798 1.00 97.50 114 HIS A C 1
ATOM 806 O O . HIS A 1 114 ? -6.619 -0.855 4.403 1.00 97.50 114 HIS A O 1
ATOM 812 N N . VAL A 1 115 ? -5.251 0.675 3.462 1.00 95.81 115 VAL A N 1
ATOM 813 C CA . VAL A 1 115 ? -6.075 1.847 3.753 1.00 95.81 115 VAL A CA 1
ATOM 814 C C . VAL A 1 115 ? -6.484 2.511 2.446 1.00 95.81 115 VAL A C 1
ATOM 816 O O . VAL A 1 115 ? -5.629 2.992 1.707 1.00 95.81 115 VAL A O 1
ATOM 819 N N . ALA A 1 116 ? -7.788 2.550 2.191 1.00 93.31 116 ALA A N 1
ATOM 820 C CA . ALA A 1 116 ? -8.398 3.282 1.090 1.00 93.31 116 ALA A CA 1
ATOM 821 C C . ALA A 1 116 ? -9.091 4.527 1.654 1.00 93.31 116 ALA A C 1
ATOM 823 O O . ALA A 1 116 ? -10.129 4.433 2.312 1.00 93.31 116 ALA A O 1
ATOM 824 N N . ALA A 1 117 ? -8.488 5.698 1.482 1.00 91.12 117 ALA A N 1
ATOM 825 C CA . ALA A 1 117 ? -8.955 6.939 2.097 1.00 91.12 117 ALA A CA 1
ATOM 826 C C . ALA A 1 117 ? -8.444 8.161 1.328 1.00 91.12 117 ALA A C 1
ATOM 828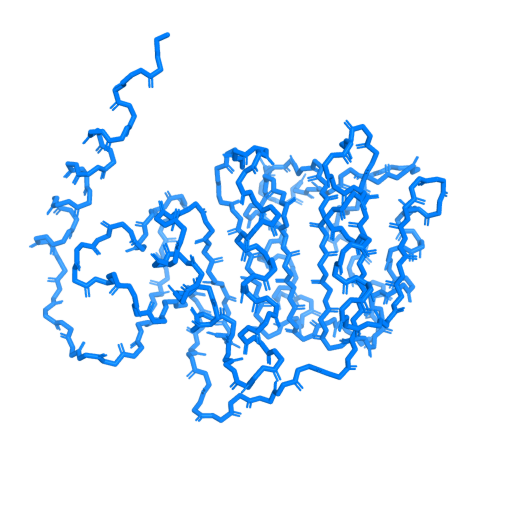 O O . ALA A 1 117 ? -7.519 8.068 0.522 1.00 91.12 117 ALA A O 1
ATOM 829 N N . HIS A 1 118 ? -9.000 9.336 1.618 1.00 87.94 118 HIS A N 1
ATOM 830 C CA . HIS A 1 118 ? -8.360 10.574 1.189 1.00 87.94 118 HIS A CA 1
ATOM 831 C C . HIS A 1 118 ? -7.047 10.766 1.949 1.00 87.94 118 HIS A C 1
ATOM 833 O O . HIS A 1 118 ? -7.015 10.677 3.175 1.00 87.94 118 HIS A O 1
ATOM 839 N N . GLY A 1 119 ? -5.983 11.038 1.200 1.00 85.12 119 GLY A N 1
ATOM 840 C CA . GLY A 1 119 ? -4.678 11.410 1.727 1.00 85.12 119 GLY A CA 1
ATOM 841 C C . GLY A 1 119 ? -4.417 12.900 1.536 1.00 85.12 119 GLY A C 1
ATOM 842 O O . GLY A 1 119 ? -4.920 13.506 0.584 1.00 85.12 119 GLY A O 1
ATOM 843 N N . ARG A 1 120 ? -3.622 13.496 2.424 1.00 81.56 120 ARG A N 1
ATOM 844 C CA . ARG A 1 120 ? -3.138 14.871 2.283 1.00 81.56 120 ARG A CA 1
ATOM 845 C C . ARG A 1 120 ? -1.622 14.888 2.383 1.00 81.56 120 ARG A C 1
ATOM 847 O O . ARG A 1 120 ? -1.094 15.034 3.470 1.00 81.56 120 ARG A O 1
ATOM 854 N N . SER A 1 121 ? -0.925 14.857 1.252 1.00 76.56 121 SER A N 1
ATOM 855 C CA . SER A 1 121 ? 0.543 14.940 1.228 1.00 76.56 121 SER A CA 1
ATOM 856 C C . SER A 1 121 ? 1.046 16.353 1.570 1.00 76.56 121 SER A C 1
ATOM 858 O O . SER A 1 121 ? 0.910 17.285 0.771 1.00 76.56 121 SER A O 1
ATOM 860 N N . ARG A 1 122 ? 1.611 16.536 2.772 1.00 76.56 122 ARG A N 1
ATOM 861 C CA . ARG A 1 122 ? 2.193 17.810 3.255 1.00 76.56 122 ARG A CA 1
ATOM 862 C C . ARG A 1 122 ? 3.450 17.594 4.108 1.00 76.56 122 ARG A C 1
ATOM 864 O O . ARG A 1 122 ? 3.582 18.158 5.195 1.00 76.56 122 ARG A O 1
ATOM 871 N N . GLY A 1 123 ? 4.386 16.770 3.632 1.00 74.94 123 GLY A N 1
ATOM 872 C CA . GLY A 1 123 ? 5.620 16.465 4.368 1.00 74.94 123 GLY A CA 1
ATOM 873 C C . GLY A 1 123 ? 5.306 15.838 5.731 1.00 74.94 123 GLY A C 1
ATOM 874 O O . GLY A 1 123 ? 4.578 14.851 5.791 1.00 74.94 123 GLY A O 1
ATOM 875 N N . LEU A 1 124 ? 5.784 16.437 6.824 1.00 71.50 124 LEU A N 1
ATOM 876 C CA . LEU A 1 124 ? 5.494 15.979 8.194 1.00 71.50 124 LEU A CA 1
ATOM 877 C C . LEU A 1 124 ? 4.019 16.143 8.616 1.00 71.50 124 LEU A C 1
ATOM 879 O O . LEU A 1 124 ? 3.591 15.547 9.597 1.00 71.50 124 LEU A O 1
ATOM 883 N N . PHE A 1 125 ? 3.223 16.922 7.876 1.00 79.94 125 PHE A N 1
ATOM 884 C CA . PHE A 1 125 ? 1.791 17.130 8.139 1.00 79.94 125 PHE A CA 1
ATOM 885 C C . PHE A 1 125 ? 0.891 16.236 7.280 1.00 79.94 125 PHE A C 1
ATOM 887 O O . PHE A 1 125 ? -0.287 16.547 7.065 1.00 79.94 125 PHE A O 1
ATOM 894 N N . SER A 1 126 ? 1.469 15.156 6.752 1.00 87.44 126 SER A N 1
ATOM 895 C CA . SER A 1 126 ? 0.744 14.182 5.950 1.00 87.44 126 SER A CA 1
ATOM 896 C C . SER A 1 126 ? -0.292 13.434 6.787 1.00 87.44 126 SER A C 1
ATOM 898 O O . SER A 1 126 ? -0.126 13.299 8.006 1.00 87.44 126 SER A O 1
ATOM 900 N N . ALA A 1 127 ? -1.407 13.042 6.170 1.00 91.62 127 ALA A N 1
ATOM 901 C CA . ALA A 1 127 ? -2.558 12.539 6.913 1.00 91.62 127 ALA A CA 1
ATOM 902 C C . ALA A 1 127 ? -3.530 11.712 6.068 1.00 91.62 127 ALA A C 1
ATOM 904 O O . ALA A 1 127 ? -3.736 12.001 4.888 1.00 91.62 127 ALA A O 1
ATOM 905 N N . LEU A 1 128 ? -4.207 10.754 6.709 1.00 92.50 128 LEU A N 1
ATOM 906 C CA . LEU A 1 128 ? -5.330 10.006 6.134 1.00 92.50 128 LEU A CA 1
ATOM 907 C C . LEU A 1 128 ? -6.647 10.426 6.785 1.00 92.50 128 LEU A C 1
ATOM 909 O O . LEU A 1 128 ? -6.779 10.377 8.007 1.00 92.50 128 LEU A O 1
ATOM 913 N N . GLN A 1 129 ? -7.640 10.777 5.973 1.00 93.31 129 GLN A N 1
ATOM 914 C CA . GLN A 1 129 ? -8.971 11.118 6.464 1.00 93.31 129 GLN A CA 1
ATOM 915 C C . GLN A 1 129 ? -9.718 9.858 6.923 1.00 93.31 129 GLN A C 1
ATOM 917 O O . GLN A 1 129 ? -9.974 8.945 6.135 1.00 93.31 129 GLN A O 1
ATOM 922 N N . LEU A 1 130 ? -10.128 9.847 8.187 1.00 96.00 130 LEU A N 1
ATOM 923 C CA . LEU A 1 130 ? -10.907 8.802 8.844 1.00 96.00 130 LEU A CA 1
ATOM 924 C C . LEU A 1 130 ? -12.230 9.373 9.387 1.00 96.00 130 LEU A C 1
ATOM 926 O O . LEU A 1 130 ? -12.562 10.542 9.185 1.00 96.00 130 LEU A O 1
ATOM 930 N N . ALA A 1 131 ? -13.056 8.520 9.991 1.00 96.25 131 ALA A N 1
ATOM 931 C CA . ALA A 1 131 ? -14.441 8.844 10.336 1.00 96.25 131 ALA A CA 1
ATOM 932 C C . ALA A 1 131 ? -14.588 9.922 11.424 1.00 96.25 131 ALA A C 1
ATOM 934 O O . ALA A 1 131 ? -15.599 10.621 11.441 1.00 96.25 131 ALA A O 1
ATOM 935 N N . ASP A 1 132 ? -13.616 10.038 12.327 1.00 96.69 132 ASP A N 1
ATOM 936 C CA . ASP A 1 132 ? -13.606 10.971 13.461 1.00 96.69 132 ASP A CA 1
ATOM 937 C C . ASP A 1 132 ? -12.477 12.008 13.393 1.00 96.69 132 ASP A C 1
ATOM 939 O O . ASP A 1 132 ? -12.343 12.824 14.302 1.00 96.69 132 ASP A O 1
ATOM 943 N N . GLY A 1 133 ? -11.681 12.006 12.322 1.00 94.88 133 GLY A N 1
ATOM 944 C CA . GLY A 1 133 ? -10.552 12.915 12.181 1.00 94.88 133 GLY A CA 1
ATOM 945 C C . GLY A 1 133 ? -9.506 12.418 11.196 1.00 94.88 133 GLY A C 1
ATOM 946 O O . GLY A 1 133 ? -9.766 11.558 10.358 1.00 94.88 133 GLY A O 1
ATOM 947 N N . GLU A 1 134 ? -8.316 12.987 11.304 1.00 94.44 134 GLU A N 1
ATOM 948 C CA . GLU A 1 134 ? -7.160 12.661 10.479 1.00 94.44 134 GLU A CA 1
ATOM 949 C C . GLU A 1 134 ? -6.199 11.762 11.266 1.00 94.44 134 GLU A C 1
ATOM 951 O O . GLU A 1 134 ? -5.909 12.035 12.427 1.00 94.44 134 GLU A O 1
ATOM 956 N N . LEU A 1 135 ? -5.707 10.692 10.638 1.00 94.81 135 LEU A N 1
ATOM 957 C CA . LEU A 1 135 ? -4.601 9.893 11.163 1.00 94.81 135 LEU A CA 1
ATOM 958 C C . LEU A 1 135 ? -3.287 10.485 10.666 1.00 94.81 135 LEU A C 1
ATOM 960 O O . LEU A 1 135 ? -3.069 10.575 9.455 1.00 94.81 135 LEU A O 1
ATOM 964 N N . HIS A 1 136 ? -2.408 10.836 11.597 1.00 93.62 136 HIS A N 1
ATOM 965 C CA . HIS A 1 136 ? -1.100 11.425 11.331 1.00 93.62 136 HIS A CA 1
ATOM 966 C C . HIS A 1 136 ? 0.045 10.498 11.748 1.00 93.62 136 HIS A C 1
ATOM 968 O O . HIS A 1 136 ? -0.148 9.467 12.384 1.00 93.62 136 HIS A O 1
ATOM 974 N N . GLU A 1 137 ? 1.280 10.898 11.445 1.00 92.50 137 GLU A N 1
ATOM 975 C CA . GLU A 1 137 ? 2.477 10.197 11.919 1.00 92.50 137 GLU A CA 1
ATOM 976 C C . GLU A 1 137 ? 2.504 10.013 13.444 1.00 92.50 137 GLU A C 1
ATOM 978 O O . GLU A 1 137 ? 2.796 8.921 13.920 1.00 92.50 137 GLU A O 1
ATOM 983 N N . HIS A 1 138 ? 2.168 11.047 14.224 1.00 92.38 138 HIS A N 1
ATOM 984 C CA . HIS A 1 138 ? 2.232 10.964 15.688 1.00 92.38 138 HIS A CA 1
ATOM 985 C C . HIS A 1 138 ? 1.280 9.904 16.274 1.00 92.38 138 HIS A C 1
ATOM 987 O O . HIS A 1 138 ? 1.540 9.379 17.357 1.00 92.38 138 HIS A O 1
ATOM 993 N N . ASP A 1 139 ? 0.219 9.541 15.548 1.00 95.12 139 ASP A N 1
ATOM 994 C CA . ASP A 1 139 ? -0.671 8.441 15.912 1.00 95.12 139 ASP A CA 1
ATOM 995 C C . ASP A 1 139 ? -0.014 7.070 15.725 1.00 95.12 139 ASP A C 1
ATOM 997 O O . ASP A 1 139 ? -0.266 6.151 16.506 1.00 95.12 139 ASP A O 1
ATOM 1001 N N . LEU A 1 140 ? 0.858 6.919 14.722 1.00 94.56 140 LEU A N 1
ATOM 1002 C CA . LEU A 1 140 ? 1.543 5.658 14.424 1.00 94.56 140 LEU A CA 1
ATOM 1003 C C . LEU A 1 140 ? 2.477 5.227 15.558 1.00 94.56 140 LEU A C 1
ATOM 1005 O O . LEU A 1 140 ? 2.661 4.031 15.775 1.00 94.56 140 LEU A O 1
ATOM 1009 N N . GLY A 1 141 ? 2.985 6.177 16.352 1.00 94.06 141 GLY A N 1
ATOM 1010 C CA . GLY A 1 141 ? 3.751 5.896 17.572 1.00 94.06 141 GLY A CA 1
ATOM 1011 C C . GLY A 1 141 ? 2.974 5.113 18.640 1.00 94.06 141 GLY A C 1
ATOM 1012 O O . GLY A 1 141 ? 3.572 4.593 19.578 1.00 94.06 141 GLY A O 1
ATOM 1013 N N . ARG A 1 142 ? 1.648 4.995 18.500 1.00 96.06 142 ARG A N 1
ATOM 1014 C CA . ARG A 1 142 ? 0.778 4.211 19.391 1.00 96.06 142 ARG A CA 1
ATOM 1015 C C . ARG A 1 142 ? 0.742 2.721 19.025 1.00 96.06 142 ARG A C 1
ATOM 1017 O O . ARG A 1 142 ? 0.212 1.927 19.803 1.00 96.06 142 ARG A O 1
ATOM 1024 N N . LEU A 1 143 ? 1.266 2.333 17.858 1.00 96.69 143 LEU A N 1
ATOM 1025 C CA . LEU A 1 143 ? 1.368 0.935 17.438 1.00 96.69 143 LEU A CA 1
ATOM 1026 C C . LEU A 1 143 ? 2.489 0.246 18.219 1.00 96.69 143 LEU A C 1
ATOM 1028 O O . LEU A 1 143 ? 3.632 0.693 18.220 1.00 96.69 143 LEU A O 1
ATOM 1032 N N . ARG A 1 144 ? 2.172 -0.875 18.868 1.00 96.31 144 ARG A N 1
ATOM 1033 C CA . ARG A 1 144 ? 3.172 -1.687 19.580 1.00 96.31 144 ARG A CA 1
ATOM 1034 C C . ARG A 1 144 ? 3.851 -2.663 18.632 1.00 96.31 144 ARG A C 1
ATOM 1036 O O . ARG A 1 144 ? 5.020 -2.987 18.803 1.00 96.31 144 ARG A O 1
ATOM 1043 N N . ARG A 1 145 ? 3.087 -3.175 17.667 1.00 95.69 145 ARG A N 1
ATOM 1044 C CA . ARG A 1 145 ? 3.532 -4.074 16.605 1.00 95.69 145 ARG A CA 1
ATOM 1045 C C . ARG A 1 145 ? 3.027 -3.496 15.280 1.00 95.69 145 ARG A C 1
ATOM 1047 O O . ARG A 1 145 ? 1.908 -3.820 14.881 1.00 95.69 145 ARG A O 1
ATOM 1054 N N . PRO A 1 146 ? 3.789 -2.588 14.650 1.00 95.06 146 PRO A N 1
ATOM 1055 C CA . PRO A 1 146 ? 3.396 -1.979 13.384 1.00 95.06 146 PRO A CA 1
ATOM 1056 C C . PRO A 1 146 ? 3.194 -3.052 12.301 1.00 95.06 146 PRO A C 1
ATOM 1058 O O . PRO A 1 146 ? 3.823 -4.113 12.365 1.00 95.06 146 PRO A O 1
ATOM 1061 N N . PRO A 1 147 ? 2.322 -2.800 11.311 1.00 96.38 147 PRO A N 1
ATOM 1062 C CA . PRO A 1 147 ? 2.122 -3.721 10.208 1.00 96.38 147 PRO A CA 1
ATOM 1063 C C . PRO A 1 147 ? 3.384 -3.849 9.364 1.00 96.38 147 PRO A C 1
ATOM 1065 O O . PRO A 1 147 ? 4.064 -2.864 9.087 1.00 96.38 147 PRO A O 1
ATOM 1068 N N . ARG A 1 148 ? 3.666 -5.070 8.912 1.00 95.38 148 ARG A N 1
ATOM 1069 C CA . ARG A 1 148 ? 4.852 -5.365 8.105 1.00 95.38 148 ARG A CA 1
ATOM 1070 C C . ARG A 1 148 ? 4.768 -4.740 6.712 1.00 95.38 148 ARG A C 1
ATOM 1072 O O . ARG A 1 148 ? 5.728 -4.136 6.248 1.00 95.38 148 ARG A O 1
ATOM 1079 N N . ILE A 1 149 ? 3.616 -4.882 6.061 1.00 97.25 149 ILE A N 1
ATOM 1080 C CA . ILE A 1 149 ? 3.329 -4.323 4.739 1.00 97.25 149 ILE A CA 1
ATOM 1081 C C . ILE A 1 149 ? 2.168 -3.339 4.866 1.00 97.25 149 ILE A C 1
ATOM 1083 O O . ILE A 1 149 ? 1.113 -3.663 5.415 1.00 97.25 149 ILE A O 1
ATOM 1087 N N . VAL A 1 150 ? 2.337 -2.143 4.319 1.00 97.19 150 VAL A N 1
ATOM 1088 C CA . VAL A 1 150 ? 1.302 -1.109 4.279 1.00 97.19 150 VAL A CA 1
ATOM 1089 C C . VAL A 1 150 ? 0.945 -0.827 2.826 1.00 97.19 150 VAL A C 1
ATOM 1091 O O . VAL A 1 150 ? 1.819 -0.604 1.998 1.00 97.19 150 VAL A O 1
ATOM 1094 N N . VAL A 1 151 ? -0.342 -0.808 2.501 1.00 96.12 151 VAL A N 1
ATOM 1095 C CA . VAL A 1 151 ? -0.842 -0.397 1.187 1.00 96.12 151 VAL A CA 1
ATOM 1096 C C . VAL A 1 151 ? -1.734 0.823 1.370 1.00 96.12 151 VAL A C 1
ATOM 1098 O O . VAL A 1 151 ? -2.815 0.731 1.950 1.00 96.12 151 VAL A O 1
ATOM 1101 N N . LEU A 1 152 ? -1.278 1.970 0.883 1.00 93.69 152 LEU A N 1
ATOM 1102 C CA . LEU A 1 152 ? -2.002 3.233 0.915 1.00 93.69 152 LEU A CA 1
ATOM 1103 C C . LEU A 1 152 ? -2.656 3.462 -0.447 1.00 93.69 152 LEU A C 1
ATOM 1105 O O . LEU A 1 152 ? -2.045 4.007 -1.366 1.00 93.69 152 LEU A O 1
ATOM 1109 N N . SER A 1 153 ? -3.919 3.057 -0.562 1.00 89.31 153 SER A N 1
ATOM 1110 C CA . SER A 1 153 ? -4.812 3.408 -1.671 1.00 89.31 153 SER A CA 1
ATOM 1111 C C . SER A 1 153 ? -5.346 4.831 -1.438 1.00 89.31 153 SER A C 1
ATOM 1113 O O . SER A 1 153 ? -6.522 5.062 -1.161 1.00 89.31 153 SER A O 1
ATOM 1115 N N . ALA A 1 154 ? -4.417 5.789 -1.407 1.00 81.19 154 ALA A N 1
ATOM 1116 C CA . ALA A 1 154 ? -4.638 7.178 -1.021 1.00 8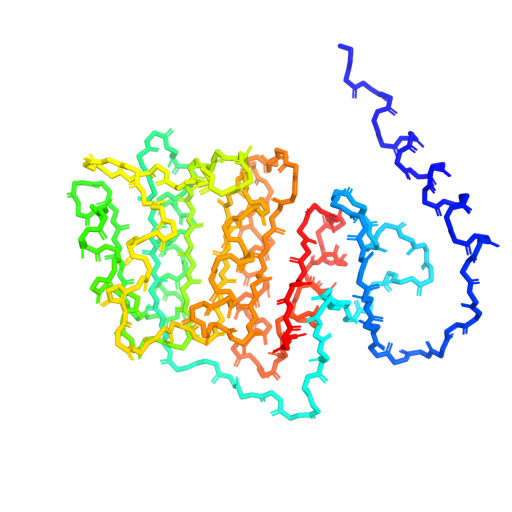1.19 154 ALA A CA 1
ATOM 1117 C C . ALA A 1 154 ? -3.593 8.095 -1.676 1.00 81.19 154 ALA A C 1
ATOM 1119 O O . ALA A 1 154 ? -2.482 7.668 -1.995 1.00 81.19 154 ALA A O 1
ATOM 1120 N N . CYS A 1 155 ? -3.931 9.376 -1.832 1.00 69.25 155 CYS A N 1
ATOM 1121 C CA . CYS A 1 155 ? -3.027 10.414 -2.336 1.00 69.25 155 CYS A CA 1
ATOM 1122 C C . CYS A 1 155 ? -2.029 10.863 -1.249 1.00 69.25 155 CYS A C 1
ATOM 1124 O O . CYS A 1 155 ? -2.152 11.974 -0.728 1.00 69.25 155 CYS A O 1
ATOM 1126 N N . ASP A 1 156 ? -1.081 10.015 -0.841 1.00 63.91 156 ASP A N 1
ATOM 1127 C CA . ASP A 1 156 ? -0.126 10.395 0.209 1.00 63.91 156 ASP A CA 1
ATOM 1128 C C . ASP A 1 156 ? 1.195 9.606 0.193 1.00 63.91 156 ASP A C 1
ATOM 1130 O O . ASP A 1 156 ? 1.324 8.537 0.793 1.00 63.91 156 ASP A O 1
ATOM 1134 N N . SER A 1 157 ? 2.225 10.178 -0.434 1.00 61.53 157 SER A N 1
ATOM 1135 C CA . SER A 1 157 ? 3.601 9.678 -0.325 1.00 61.53 157 SER A CA 1
ATOM 1136 C C . SER A 1 157 ? 4.278 10.034 1.004 1.00 61.53 157 SER A C 1
ATOM 1138 O O . SER A 1 157 ? 5.255 9.390 1.377 1.00 61.53 157 SER A O 1
ATOM 1140 N N . GLY A 1 158 ? 3.812 11.061 1.722 1.00 74.00 158 GLY A N 1
ATOM 1141 C CA . GLY A 1 158 ? 4.435 11.510 2.968 1.00 74.00 158 GLY A CA 1
ATOM 1142 C C . GLY A 1 158 ? 4.193 10.538 4.120 1.00 74.00 158 GLY A C 1
ATOM 1143 O O . GLY A 1 158 ? 5.096 10.280 4.919 1.00 74.00 158 GLY A O 1
ATOM 1144 N N . LEU A 1 159 ? 3.014 9.914 4.161 1.00 85.38 159 LEU A N 1
ATOM 1145 C CA . LEU A 1 159 ? 2.719 8.888 5.158 1.00 85.38 159 LEU A CA 1
ATOM 1146 C C . LEU A 1 159 ? 3.507 7.588 4.937 1.00 85.38 159 LEU A C 1
ATOM 1148 O O . LEU A 1 159 ? 3.769 6.875 5.904 1.00 85.38 159 LEU A O 1
ATOM 1152 N N . ALA A 1 160 ? 3.960 7.300 3.712 1.00 88.44 160 ALA A N 1
ATOM 1153 C CA . ALA A 1 160 ? 4.806 6.134 3.453 1.00 88.44 160 ALA A CA 1
ATOM 1154 C C . ALA A 1 160 ? 6.114 6.191 4.257 1.00 88.44 160 ALA A C 1
ATOM 1156 O O . ALA A 1 160 ? 6.456 5.243 4.965 1.00 88.44 160 ALA A O 1
ATOM 1157 N N . ALA A 1 161 ? 6.789 7.343 4.255 1.00 88.44 161 ALA A N 1
ATOM 1158 C CA . ALA A 1 161 ? 7.988 7.557 5.063 1.00 88.44 161 ALA A CA 1
ATOM 1159 C C . ALA A 1 161 ? 7.708 7.496 6.577 1.00 88.44 161 ALA A C 1
ATOM 1161 O O . ALA A 1 161 ? 8.573 7.094 7.356 1.00 88.44 161 ALA A O 1
ATOM 1162 N N . ALA A 1 162 ? 6.513 7.897 7.024 1.00 91.44 162 ALA A N 1
ATOM 1163 C CA . ALA A 1 162 ? 6.105 7.761 8.422 1.00 91.44 162 ALA A CA 1
ATOM 1164 C C . ALA A 1 162 ? 5.949 6.287 8.827 1.00 91.44 162 ALA A C 1
ATOM 1166 O O . ALA A 1 162 ? 6.551 5.863 9.810 1.00 91.44 162 ALA A O 1
ATOM 1167 N N . PHE A 1 163 ? 5.229 5.480 8.045 1.00 93.88 163 PHE A N 1
ATOM 1168 C CA . PHE A 1 163 ? 5.072 4.049 8.327 1.00 93.88 163 PHE A CA 1
ATOM 1169 C C . PHE A 1 163 ? 6.409 3.302 8.379 1.00 93.88 163 PHE A C 1
ATOM 1171 O O . PHE A 1 163 ? 6.611 2.503 9.293 1.00 93.88 163 PHE A O 1
ATOM 1178 N N . LEU A 1 164 ? 7.341 3.598 7.466 1.00 93.12 164 LEU A N 1
ATOM 1179 C CA . LEU A 1 164 ? 8.687 3.012 7.493 1.00 93.12 164 LEU A CA 1
ATOM 1180 C C . LEU A 1 164 ? 9.448 3.376 8.777 1.00 93.12 164 LEU A C 1
ATOM 1182 O O . LEU A 1 164 ? 9.998 2.498 9.437 1.00 93.12 164 LEU A O 1
ATOM 1186 N N . ARG A 1 165 ? 9.424 4.651 9.196 1.00 92.56 165 ARG A N 1
ATOM 1187 C CA . ARG A 1 165 ? 10.044 5.090 10.465 1.00 92.56 165 ARG A CA 1
ATOM 1188 C C . ARG A 1 165 ? 9.416 4.436 11.694 1.00 92.56 165 ARG A C 1
ATOM 1190 O O . ARG A 1 165 ? 10.104 4.229 12.688 1.00 92.56 165 ARG A O 1
ATOM 1197 N N . HIS A 1 166 ? 8.133 4.094 11.614 1.00 94.00 166 HIS A N 1
ATOM 1198 C CA . HIS A 1 166 ? 7.409 3.385 12.662 1.00 94.00 166 HIS A CA 1
ATOM 1199 C C . HIS A 1 166 ? 7.494 1.859 12.555 1.00 94.00 166 HIS A C 1
ATOM 1201 O O . HIS A 1 166 ? 6.843 1.185 13.344 1.00 94.00 166 HIS A O 1
ATOM 1207 N N . GLY A 1 167 ? 8.316 1.311 11.653 1.00 93.81 167 GLY A N 1
ATOM 1208 C CA . GLY A 1 167 ? 8.684 -0.107 11.635 1.00 93.81 167 GLY A CA 1
ATOM 1209 C C . GLY A 1 167 ? 7.962 -0.976 10.606 1.00 93.81 167 GLY A C 1
ATOM 1210 O O . GLY A 1 167 ? 8.067 -2.198 10.694 1.00 93.81 167 GLY A O 1
ATOM 1211 N N . ALA A 1 168 ? 7.252 -0.391 9.636 1.00 95.38 168 ALA A N 1
ATOM 1212 C CA . ALA A 1 168 ? 6.840 -1.145 8.453 1.00 95.38 168 ALA A CA 1
ATOM 1213 C C . ALA A 1 168 ? 8.075 -1.584 7.647 1.00 95.38 168 ALA A C 1
ATOM 1215 O O . ALA A 1 168 ? 9.017 -0.810 7.482 1.00 95.38 168 ALA A O 1
ATOM 1216 N N . GLU A 1 169 ? 8.066 -2.812 7.122 1.00 95.00 169 GLU A N 1
ATOM 1217 C CA . GLU A 1 169 ? 9.106 -3.284 6.200 1.00 95.00 169 GLU A CA 1
ATOM 1218 C C . GLU A 1 169 ? 8.928 -2.616 4.836 1.00 95.00 169 GLU A C 1
ATOM 1220 O O . GLU A 1 169 ? 9.899 -2.123 4.268 1.00 95.00 169 GLU A O 1
ATOM 1225 N N . ALA A 1 170 ? 7.689 -2.564 4.338 1.00 95.56 170 ALA A N 1
ATOM 1226 C CA . ALA A 1 170 ? 7.373 -2.057 3.011 1.00 95.56 170 ALA A CA 1
ATOM 1227 C C . ALA A 1 170 ? 6.084 -1.235 2.992 1.00 95.56 170 ALA A C 1
ATOM 1229 O O . ALA A 1 170 ? 5.105 -1.565 3.671 1.00 95.56 170 ALA A O 1
ATOM 1230 N N . VAL A 1 171 ? 6.056 -0.202 2.150 1.00 95.25 171 VAL A N 1
ATOM 1231 C CA . VAL A 1 171 ? 4.861 0.604 1.899 1.00 95.25 171 VAL A CA 1
ATOM 1232 C C . VAL A 1 171 ? 4.628 0.749 0.401 1.00 95.25 171 VAL A C 1
ATOM 1234 O O . VAL A 1 171 ? 5.497 1.225 -0.317 1.00 95.25 171 VAL A O 1
ATOM 1237 N N . ILE A 1 172 ? 3.438 0.390 -0.070 1.00 94.50 172 ILE A N 1
ATOM 1238 C CA . ILE A 1 172 ? 2.962 0.710 -1.418 1.00 94.50 172 ILE A CA 1
ATOM 1239 C C . ILE A 1 172 ? 2.093 1.957 -1.310 1.00 94.50 172 ILE A C 1
ATOM 1241 O O . ILE A 1 172 ? 1.073 1.933 -0.623 1.00 94.50 172 ILE A O 1
ATOM 1245 N N . ALA A 1 173 ? 2.473 3.037 -1.983 1.00 90.88 173 ALA A N 1
ATOM 1246 C CA . ALA A 1 173 ? 1.731 4.296 -1.957 1.00 90.88 173 ALA A CA 1
ATOM 1247 C C . ALA A 1 173 ? 1.771 4.999 -3.316 1.00 90.88 173 ALA A C 1
ATOM 1249 O O . ALA A 1 173 ? 2.665 4.759 -4.127 1.00 90.88 173 ALA A O 1
ATOM 1250 N N . CYS A 1 174 ? 0.804 5.879 -3.561 1.00 84.06 174 CYS A N 1
ATOM 1251 C CA . CYS A 1 174 ? 0.772 6.726 -4.747 1.00 84.06 174 CYS A CA 1
ATOM 1252 C C . CYS A 1 174 ? 1.294 8.129 -4.410 1.00 84.06 174 CYS A C 1
ATOM 1254 O O . CYS A 1 174 ? 0.863 8.742 -3.432 1.00 84.06 174 CYS A O 1
ATOM 1256 N N . ALA A 1 175 ? 2.208 8.658 -5.229 1.00 65.19 175 ALA A N 1
ATOM 1257 C CA . ALA A 1 175 ? 2.725 10.022 -5.065 1.00 65.19 175 ALA A CA 1
ATOM 1258 C C . ALA A 1 175 ? 1.827 11.098 -5.703 1.00 65.19 175 ALA A C 1
ATOM 1260 O O . ALA A 1 175 ? 1.999 12.285 -5.433 1.00 65.19 175 ALA A O 1
ATOM 1261 N N . LEU A 1 176 ? 0.879 10.695 -6.553 1.00 66.06 176 LEU A N 1
ATOM 1262 C CA . LEU A 1 176 ? -0.024 11.580 -7.289 1.00 66.06 176 LEU A CA 1
ATOM 1263 C C . LEU A 1 176 ? -1.489 11.233 -6.994 1.00 66.06 176 LEU A C 1
ATOM 1265 O O . LEU A 1 176 ? -1.787 10.250 -6.320 1.00 66.06 176 LEU A O 1
ATOM 1269 N N . ALA A 1 177 ? -2.419 12.051 -7.495 1.00 63.28 177 ALA A N 1
ATOM 1270 C CA . ALA A 1 177 ? -3.840 11.746 -7.387 1.00 63.28 177 ALA A CA 1
ATOM 1271 C C . ALA A 1 177 ? -4.140 10.368 -8.001 1.00 63.28 177 ALA A C 1
ATOM 1273 O O . ALA A 1 177 ? -3.808 10.112 -9.162 1.00 63.28 177 ALA A O 1
ATOM 1274 N N . VAL A 1 178 ? -4.727 9.486 -7.195 1.00 62.91 178 VAL A N 1
ATOM 1275 C CA . VAL A 1 178 ? -5.094 8.125 -7.591 1.00 62.91 178 VAL A CA 1
ATOM 1276 C C . VAL A 1 178 ? -6.325 8.197 -8.507 1.00 62.91 178 VAL A C 1
ATOM 1278 O O . VAL A 1 178 ? -7.304 8.826 -8.120 1.00 62.91 178 VAL A O 1
ATOM 1281 N N . PRO A 1 179 ? -6.321 7.589 -9.708 1.00 59.41 179 PRO A N 1
ATOM 1282 C CA . PRO A 1 179 ? -7.525 7.497 -10.530 1.00 59.41 179 PRO A CA 1
ATOM 1283 C C . PRO A 1 179 ? -8.525 6.502 -9.914 1.00 59.41 179 PRO A C 1
ATOM 1285 O O . PRO A 1 179 ? -8.284 5.295 -9.914 1.00 59.41 179 PRO A O 1
ATOM 1288 N N . ASP A 1 180 ? -9.648 7.013 -9.409 1.00 65.56 180 ASP A N 1
ATOM 1289 C CA . ASP A 1 180 ? -10.615 6.290 -8.563 1.00 65.56 180 ASP A CA 1
ATOM 1290 C C . ASP A 1 180 ? -11.105 4.931 -9.111 1.00 65.56 180 ASP A C 1
ATOM 1292 O O . ASP A 1 180 ? -11.262 3.977 -8.347 1.00 65.56 180 ASP A O 1
ATOM 1296 N N . ASP A 1 181 ? -11.327 4.795 -10.422 1.00 68.06 1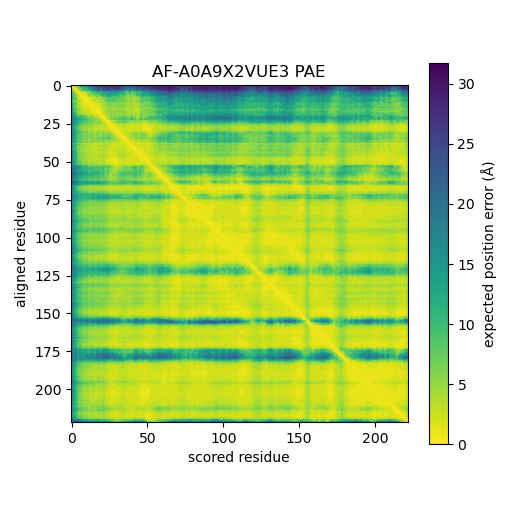81 ASP A N 1
ATOM 1297 C CA . ASP A 1 181 ? -12.028 3.620 -10.969 1.00 68.06 181 ASP A CA 1
ATOM 1298 C C . ASP A 1 181 ? -11.127 2.394 -11.212 1.00 68.06 181 ASP A C 1
ATOM 1300 O O . ASP A 1 181 ? -11.621 1.268 -11.320 1.00 68.06 181 ASP A O 1
ATOM 1304 N N . ARG A 1 182 ? -9.804 2.579 -11.314 1.00 74.44 182 ARG A N 1
ATOM 1305 C CA . ARG A 1 182 ? -8.857 1.500 -11.678 1.00 74.44 182 ARG A CA 1
ATOM 1306 C C . ARG A 1 182 ? -8.169 0.857 -10.480 1.00 74.44 182 ARG A C 1
ATOM 1308 O O . ARG A 1 182 ? -7.782 -0.313 -10.539 1.00 74.44 182 ARG A O 1
ATOM 1315 N N . THR A 1 183 ? -8.060 1.590 -9.383 1.00 84.31 183 THR A N 1
ATOM 1316 C CA . THR A 1 183 ? -7.313 1.166 -8.199 1.00 84.31 183 THR A CA 1
ATOM 1317 C C . THR A 1 183 ? -7.811 -0.135 -7.570 1.00 84.31 183 THR A C 1
ATOM 1319 O O . THR A 1 183 ? -6.964 -0.977 -7.269 1.00 84.31 183 THR A O 1
ATOM 1322 N N . PRO A 1 184 ? -9.127 -0.417 -7.461 1.00 89.25 184 PRO A N 1
ATOM 1323 C CA . PRO A 1 184 ? -9.578 -1.660 -6.835 1.00 89.25 184 PRO A CA 1
ATOM 1324 C C . PRO A 1 184 ? -9.074 -2.931 -7.539 1.00 89.25 184 PRO A C 1
ATOM 1326 O O . PRO A 1 184 ? -8.718 -3.909 -6.878 1.00 89.25 184 PRO A O 1
ATOM 1329 N N . ALA A 1 185 ? -9.011 -2.932 -8.876 1.00 91.44 185 ALA A N 1
ATOM 1330 C CA . ALA A 1 185 ? -8.534 -4.082 -9.649 1.00 91.44 185 ALA A CA 1
ATOM 1331 C C . ALA A 1 185 ? -7.013 -4.269 -9.519 1.00 91.44 185 ALA A C 1
ATOM 1333 O O . ALA A 1 185 ? -6.525 -5.399 -9.365 1.00 91.44 185 ALA A O 1
ATOM 1334 N N . LEU A 1 186 ? -6.272 -3.157 -9.513 1.00 93.12 186 LEU A N 1
ATOM 1335 C CA . LEU A 1 186 ? -4.838 -3.149 -9.252 1.00 93.12 186 LEU A CA 1
ATOM 1336 C C . LEU A 1 186 ? -4.537 -3.692 -7.852 1.00 93.12 186 LEU A C 1
ATOM 1338 O O . LEU A 1 186 ? -3.751 -4.629 -7.716 1.00 93.12 186 LEU A O 1
ATOM 1342 N N . MET A 1 187 ? -5.223 -3.187 -6.827 1.00 94.88 187 MET A N 1
ATOM 1343 C CA . MET A 1 187 ? -5.008 -3.584 -5.434 1.00 94.88 187 MET A CA 1
ATOM 1344 C C . MET A 1 187 ? -5.393 -5.037 -5.175 1.00 94.88 187 MET A C 1
ATOM 1346 O O . MET A 1 187 ? -4.670 -5.746 -4.475 1.00 94.88 187 MET A O 1
ATOM 1350 N N . ALA A 1 188 ? -6.453 -5.540 -5.811 1.00 95.38 188 ALA A N 1
ATOM 1351 C CA . ALA A 1 188 ? -6.766 -6.968 -5.784 1.00 95.38 188 ALA A CA 1
ATOM 1352 C C . ALA A 1 188 ? -5.619 -7.824 -6.359 1.00 95.38 188 ALA A C 1
ATOM 1354 O O . ALA A 1 188 ? -5.311 -8.889 -5.822 1.00 95.38 188 ALA A O 1
ATOM 1355 N N . THR A 1 189 ? -4.951 -7.351 -7.416 1.00 97.06 189 THR A N 1
ATOM 1356 C CA . THR A 1 189 ? -3.812 -8.056 -8.031 1.00 97.06 189 THR A CA 1
ATOM 1357 C C . THR A 1 189 ? -2.566 -8.005 -7.145 1.00 97.06 189 THR A C 1
ATOM 1359 O O . THR A 1 189 ? -1.897 -9.028 -6.992 1.00 97.06 189 THR A O 1
ATOM 1362 N N . VAL A 1 190 ? -2.300 -6.864 -6.499 1.00 97.31 190 VAL A N 1
ATOM 1363 C CA . VAL A 1 190 ? -1.232 -6.722 -5.494 1.00 97.31 190 VAL A CA 1
ATOM 1364 C C . VAL A 1 190 ? -1.437 -7.722 -4.355 1.00 97.31 190 VAL A C 1
ATOM 1366 O O . VAL A 1 190 ? -0.564 -8.545 -4.084 1.00 97.31 190 VAL A O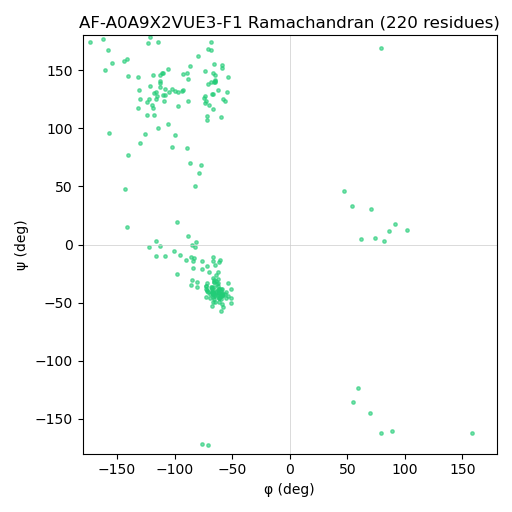 1
ATOM 1369 N N . HIS A 1 191 ? -2.615 -7.731 -3.726 1.00 97.56 191 HIS A N 1
ATOM 1370 C CA . HIS A 1 191 ? -2.898 -8.633 -2.602 1.00 97.56 191 HIS A CA 1
ATOM 1371 C C . HIS A 1 191 ? -2.907 -10.111 -3.005 1.00 97.56 191 HIS A C 1
ATOM 1373 O O . HIS A 1 191 ? -2.483 -10.970 -2.226 1.00 97.56 191 HIS A O 1
ATOM 1379 N N . ALA A 1 192 ? -3.319 -10.434 -4.234 1.00 96.75 192 ALA A N 1
ATOM 1380 C CA . ALA A 1 192 ? -3.168 -11.781 -4.777 1.00 96.75 192 ALA A CA 1
ATOM 1381 C C . ALA A 1 192 ? -1.689 -12.187 -4.893 1.00 96.75 192 ALA A C 1
ATOM 1383 O O . ALA A 1 192 ? -1.346 -13.299 -4.492 1.00 96.75 192 ALA A O 1
ATOM 1384 N N . GLY A 1 193 ? -0.824 -11.288 -5.376 1.00 96.75 193 GLY A N 1
ATOM 1385 C CA . GLY A 1 193 ? 0.625 -11.488 -5.453 1.00 96.75 193 GLY A CA 1
ATOM 1386 C C . GLY A 1 193 ? 1.253 -11.749 -4.085 1.00 96.75 193 GLY A C 1
ATOM 1387 O O . GLY A 1 193 ? 1.910 -12.778 -3.899 1.00 96.75 193 GLY A O 1
ATOM 1388 N N . LEU A 1 194 ? 0.960 -10.881 -3.110 1.00 96.62 194 LEU A N 1
ATOM 1389 C CA . LEU A 1 194 ? 1.416 -11.023 -1.723 1.00 96.62 194 LEU A CA 1
ATOM 1390 C C . LEU A 1 194 ? 1.005 -12.376 -1.126 1.00 96.62 194 LEU A C 1
ATOM 1392 O O . LEU A 1 194 ? 1.820 -13.086 -0.538 1.00 96.62 194 LEU A O 1
ATOM 1396 N N . ARG A 1 195 ? -0.255 -12.782 -1.324 1.00 95.12 195 ARG A N 1
ATOM 1397 C CA . ARG A 1 195 ? -0.773 -14.075 -0.847 1.00 95.12 195 ARG A CA 1
ATOM 1398 C C . ARG A 1 195 ? -0.050 -15.266 -1.480 1.00 95.12 195 ARG A C 1
ATOM 1400 O O . ARG A 1 195 ? 0.096 -16.294 -0.827 1.00 95.12 195 ARG A O 1
ATOM 1407 N N . THR A 1 196 ? 0.381 -15.146 -2.735 1.00 93.88 196 THR A N 1
ATOM 1408 C CA . THR A 1 196 ? 1.152 -16.191 -3.431 1.00 93.88 196 THR A CA 1
ATOM 1409 C C . THR A 1 196 ? 2.643 -16.192 -3.093 1.00 93.88 196 THR A C 1
ATOM 1411 O O . THR A 1 196 ? 3.371 -17.021 -3.628 1.00 93.88 196 THR A O 1
ATOM 1414 N N . GLY A 1 197 ? 3.091 -15.308 -2.195 1.00 93.44 197 GLY A N 1
ATOM 1415 C CA . GLY A 1 197 ? 4.477 -15.250 -1.740 1.00 93.44 197 GLY A CA 1
ATOM 1416 C C . GLY A 1 197 ? 5.368 -14.316 -2.551 1.00 93.44 197 GLY A C 1
ATOM 1417 O O . GLY A 1 197 ? 6.578 -14.448 -2.459 1.00 93.44 197 GLY A O 1
ATOM 1418 N N . LEU A 1 198 ? 4.810 -13.385 -3.331 1.00 95.38 198 LEU A N 1
ATOM 1419 C CA . LEU A 1 198 ? 5.601 -12.256 -3.824 1.00 95.38 198 LEU A CA 1
ATOM 1420 C C . LEU A 1 198 ? 5.862 -11.268 -2.682 1.00 95.38 198 LEU A C 1
ATOM 1422 O O . LEU A 1 198 ? 5.038 -11.117 -1.775 1.00 95.38 198 LEU A O 1
ATOM 1426 N N . ASP A 1 199 ? 6.996 -10.583 -2.754 1.00 95.19 199 ASP A N 1
ATOM 1427 C CA . ASP A 1 199 ? 7.250 -9.365 -1.989 1.00 95.19 199 ASP A CA 1
ATOM 1428 C C . ASP A 1 199 ? 6.358 -8.201 -2.491 1.00 95.19 199 ASP A C 1
ATOM 1430 O O . ASP A 1 199 ? 5.571 -8.352 -3.434 1.00 95.19 199 ASP A O 1
ATOM 1434 N N . ALA A 1 200 ? 6.394 -7.056 -1.812 1.00 96.31 200 ALA A N 1
ATOM 1435 C CA . ALA A 1 200 ? 5.547 -5.906 -2.117 1.00 96.31 200 ALA A CA 1
ATOM 1436 C C . ALA A 1 200 ? 5.879 -5.265 -3.477 1.00 96.31 200 ALA A C 1
ATOM 1438 O O . ALA A 1 200 ? 4.958 -4.967 -4.244 1.00 96.31 200 ALA A O 1
ATOM 1439 N N . ALA A 1 201 ? 7.157 -5.101 -3.815 1.00 95.62 201 ALA A N 1
ATOM 1440 C CA . ALA A 1 201 ? 7.619 -4.529 -5.073 1.00 95.62 201 ALA A CA 1
ATOM 1441 C C . ALA A 1 201 ? 7.297 -5.442 -6.261 1.00 95.62 201 ALA A C 1
ATOM 1443 O O . ALA A 1 201 ? 6.844 -4.969 -7.300 1.00 95.62 201 ALA A O 1
ATOM 1444 N N . GLY A 1 202 ? 7.461 -6.753 -6.116 1.00 95.81 202 GLY A N 1
ATOM 1445 C CA . GLY A 1 202 ? 7.126 -7.764 -7.113 1.00 95.81 202 GLY A CA 1
ATOM 1446 C C . GLY A 1 202 ? 5.620 -7.936 -7.287 1.00 95.81 202 GLY A C 1
ATOM 1447 O O . GLY A 1 202 ? 5.133 -8.031 -8.419 1.00 95.81 202 GLY A O 1
ATOM 1448 N N . ALA A 1 203 ? 4.850 -7.915 -6.194 1.00 97.00 203 ALA A N 1
ATOM 1449 C CA . ALA A 1 203 ? 3.390 -7.898 -6.259 1.00 97.00 203 ALA A CA 1
ATOM 1450 C C . ALA A 1 203 ? 2.872 -6.644 -6.981 1.00 97.00 203 ALA A C 1
ATOM 1452 O O . ALA A 1 203 ? 1.971 -6.747 -7.820 1.00 97.00 203 ALA A O 1
ATOM 1453 N N . LEU A 1 204 ? 3.470 -5.482 -6.702 1.00 95.88 204 LEU A N 1
ATOM 1454 C CA . LEU A 1 204 ? 3.164 -4.233 -7.388 1.00 95.88 204 LEU A CA 1
ATOM 1455 C C . LEU A 1 204 ? 3.548 -4.288 -8.869 1.00 95.88 204 LEU A C 1
ATOM 1457 O O . LEU A 1 204 ? 2.696 -4.016 -9.709 1.00 95.88 204 LEU A O 1
ATOM 1461 N N . ALA A 1 205 ? 4.766 -4.711 -9.205 1.00 95.12 205 ALA A N 1
ATOM 1462 C CA . ALA A 1 205 ? 5.239 -4.810 -10.586 1.00 95.12 205 ALA A CA 1
ATOM 1463 C C . ALA A 1 205 ? 4.331 -5.701 -11.447 1.00 95.12 205 ALA A C 1
ATOM 1465 O O . ALA A 1 205 ? 3.958 -5.342 -12.567 1.00 95.12 205 ALA A O 1
ATOM 1466 N N . ARG A 1 206 ? 3.894 -6.842 -10.896 1.00 96.19 206 ARG A N 1
ATOM 1467 C CA . ARG A 1 206 ? 2.920 -7.724 -11.549 1.00 96.19 206 ARG A CA 1
ATOM 1468 C C . ARG A 1 206 ? 1.590 -7.015 -11.804 1.00 96.19 206 ARG A C 1
ATOM 1470 O O . ARG A 1 206 ? 1.021 -7.162 -12.885 1.00 96.19 206 ARG A O 1
ATOM 1477 N N . ALA A 1 207 ? 1.082 -6.275 -10.821 1.00 95.69 207 ALA A N 1
ATOM 1478 C CA . ALA A 1 207 ? -0.172 -5.544 -10.952 1.00 95.69 207 ALA A CA 1
ATOM 1479 C C . ALA A 1 207 ? -0.065 -4.396 -11.971 1.00 95.69 207 ALA A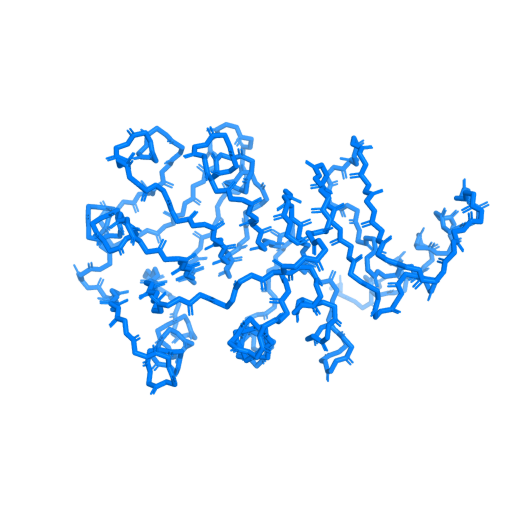 C 1
ATOM 1481 O O . ALA A 1 207 ? -0.944 -4.241 -12.814 1.00 95.69 207 ALA A O 1
ATOM 1482 N N . GLN A 1 208 ? 1.041 -3.654 -11.961 1.00 93.06 208 GLN A N 1
ATOM 1483 C CA . GLN A 1 208 ? 1.325 -2.579 -12.913 1.00 93.06 208 GLN A CA 1
ATOM 1484 C C . GLN A 1 208 ? 1.342 -3.083 -14.360 1.00 93.06 208 GLN A C 1
ATOM 1486 O O . GLN A 1 208 ? 0.738 -2.467 -15.234 1.00 93.06 208 GLN A O 1
ATOM 1491 N N . VAL A 1 209 ? 1.956 -4.244 -14.620 1.00 93.75 209 VAL A N 1
ATOM 1492 C CA . VAL A 1 209 ? 1.929 -4.873 -15.953 1.00 93.75 209 VAL A CA 1
ATOM 1493 C C . VAL A 1 209 ? 0.516 -5.296 -16.348 1.00 93.75 209 VAL A C 1
ATOM 1495 O O . VAL A 1 209 ? 0.110 -5.054 -17.481 1.00 93.75 209 VAL A O 1
ATOM 1498 N N . ALA A 1 210 ? -0.233 -5.911 -15.430 1.00 94.81 210 ALA A N 1
ATOM 1499 C CA . ALA A 1 210 ? -1.575 -6.418 -15.709 1.00 94.81 210 ALA A CA 1
ATOM 1500 C C . ALA A 1 210 ? -2.599 -5.309 -16.013 1.00 94.81 210 ALA A C 1
ATOM 1502 O O . ALA A 1 210 ? -3.532 -5.545 -16.777 1.00 94.81 210 ALA A O 1
ATOM 1503 N N . HIS A 1 211 ? -2.424 -4.120 -15.427 1.00 91.56 211 HIS A N 1
ATOM 1504 C CA . HIS A 1 211 ? -3.381 -3.007 -15.522 1.00 91.56 211 HIS A CA 1
ATOM 1505 C C . HIS A 1 211 ? -2.866 -1.793 -16.312 1.00 91.56 211 HIS A C 1
ATOM 1507 O O . HIS A 1 211 ? -3.604 -0.822 -16.466 1.00 91.56 211 HIS A O 1
ATOM 1513 N N . ASP A 1 212 ? -1.625 -1.846 -16.812 1.00 89.12 212 ASP A N 1
ATOM 1514 C CA . ASP A 1 212 ? -0.894 -0.712 -17.408 1.00 89.12 212 ASP A CA 1
ATOM 1515 C C . ASP A 1 212 ? -0.977 0.559 -16.539 1.00 89.12 212 ASP A C 1
ATOM 1517 O O . ASP A 1 212 ? -1.253 1.662 -17.010 1.00 89.12 212 ASP A O 1
ATOM 1521 N N . ASP A 1 213 ? -0.755 0.384 -15.235 1.00 86.31 213 ASP A N 1
ATOM 1522 C CA . ASP A 1 213 ? -0.747 1.452 -14.233 1.00 86.31 213 ASP A CA 1
ATOM 1523 C C . ASP A 1 213 ? 0.662 1.634 -13.666 1.00 86.31 213 ASP A C 1
ATOM 1525 O O . ASP A 1 213 ? 1.435 0.685 -13.570 1.00 86.31 213 ASP A O 1
ATOM 1529 N N . ARG A 1 214 ? 1.023 2.875 -13.338 1.00 85.94 214 ARG A N 1
ATOM 1530 C CA . ARG A 1 214 ? 2.378 3.267 -12.913 1.00 85.94 214 ARG A CA 1
ATOM 1531 C C . ARG A 1 214 ? 2.342 4.313 -11.798 1.00 85.94 214 ARG A C 1
ATOM 1533 O O . ARG A 1 214 ? 3.333 4.999 -11.568 1.00 85.94 214 ARG A O 1
ATOM 1540 N N . ALA A 1 215 ? 1.180 4.496 -11.170 1.00 83.81 215 ALA A N 1
ATOM 1541 C CA . ALA A 1 215 ? 0.941 5.566 -10.208 1.00 83.81 215 ALA A CA 1
ATOM 1542 C C . ALA A 1 215 ? 1.489 5.221 -8.816 1.00 83.81 215 ALA A C 1
ATOM 1544 O O . ALA A 1 215 ? 1.936 6.099 -8.078 1.00 83.81 215 ALA A O 1
ATOM 1545 N N . PHE A 1 216 ? 1.473 3.932 -8.478 1.00 89.50 216 PHE A N 1
ATOM 1546 C CA . PHE A 1 216 ? 1.952 3.417 -7.204 1.00 89.50 216 PHE A CA 1
ATOM 1547 C C . PHE A 1 216 ? 3.437 3.072 -7.243 1.00 89.50 216 PHE A C 1
ATOM 1549 O O . PHE A 1 216 ? 3.953 2.579 -8.247 1.00 89.50 216 PHE A O 1
ATOM 1556 N N . THR A 1 217 ? 4.083 3.259 -6.100 1.00 90.12 217 THR A N 1
ATOM 1557 C CA . THR A 1 217 ? 5.494 2.967 -5.866 1.00 90.12 217 THR A CA 1
ATOM 1558 C C . THR A 1 217 ? 5.641 2.175 -4.572 1.00 90.12 217 THR A C 1
ATOM 1560 O O . THR A 1 217 ? 4.896 2.408 -3.618 1.00 90.12 217 THR A O 1
ATOM 1563 N N . CYS A 1 218 ? 6.594 1.242 -4.543 1.00 93.56 218 CYS A N 1
ATOM 1564 C CA . CYS A 1 218 ? 6.994 0.537 -3.331 1.00 93.56 218 CYS A CA 1
ATOM 1565 C C . CYS A 1 218 ? 8.173 1.263 -2.668 1.00 93.56 218 CYS A C 1
ATOM 1567 O O . CYS A 1 218 ? 9.136 1.638 -3.337 1.00 93.56 218 CYS A O 1
ATOM 1569 N N . PHE A 1 219 ? 8.081 1.461 -1.358 1.00 92.44 219 PHE A N 1
ATOM 1570 C CA . PHE A 1 219 ? 9.108 2.043 -0.503 1.00 92.44 219 PHE A CA 1
ATOM 1571 C C . PHE A 1 219 ? 9.523 1.017 0.559 1.00 92.44 219 PHE A C 1
ATOM 1573 O O . PHE A 1 219 ? 8.669 0.294 1.075 1.00 92.44 219 PHE A O 1
ATOM 1580 N N . GLY A 1 220 ? 10.796 1.006 0.948 1.00 91.81 220 GLY A N 1
ATOM 1581 C CA . GLY A 1 220 ? 11.326 0.146 2.007 1.00 91.81 220 GLY A CA 1
ATOM 1582 C C . GLY A 1 220 ? 11.807 -1.226 1.525 1.00 91.81 220 GLY A C 1
ATOM 1583 O O . GLY A 1 220 ? 12.154 -1.424 0.366 1.00 91.81 220 GLY A O 1
ATOM 1584 N N . SER A 1 221 ? 11.918 -2.182 2.441 1.00 86.81 221 SER A N 1
ATOM 1585 C CA . SER A 1 221 ? 12.356 -3.544 2.126 1.00 86.81 221 SER A CA 1
ATOM 1586 C C . SER A 1 221 ? 11.161 -4.408 1.751 1.00 86.81 221 SER A C 1
ATOM 1588 O O . SER A 1 221 ? 10.583 -5.106 2.586 1.00 86.81 221 SER A O 1
ATOM 1590 N N . GLY A 1 222 ? 10.760 -4.302 0.491 1.00 67.88 222 GLY A N 1
ATOM 1591 C CA . GLY A 1 222 ? 9.548 -4.895 -0.039 1.00 67.88 222 GLY A CA 1
ATOM 1592 C C . GLY A 1 222 ? 9.671 -5.184 -1.500 1.00 67.88 222 GLY A C 1
ATOM 1593 O O . GLY A 1 222 ? 10.507 -4.561 -2.181 1.00 67.88 222 GLY A O 1
#

Radius of gyration: 16.48 Å; Cα contacts (8 Å, |Δi|>4): 511; chains: 1; bounding box: 42×37×43 Å

Solvent-accessible surface area (backbone atoms only — not comparable to full-atom values): 11305 Å² total; per-residue (Å²): 142,74,87,59,57,68,60,53,50,52,53,52,25,54,60,52,52,77,73,54,77,93,72,78,93,63,74,43,67,43,71,86,70,70,85,73,67,54,62,58,59,21,80,94,39,55,66,37,27,42,11,35,67,28,48,68,62,95,76,45,74,47,58,80,37,30,17,24,35,11,19,58,99,40,76,62,26,47,54,39,33,52,51,50,35,74,76,55,48,62,46,78,27,48,61,90,50,14,23,52,70,47,45,51,64,44,32,46,69,23,35,28,30,37,38,23,31,54,35,42,61,50,60,91,67,13,32,37,40,28,54,78,45,69,41,39,54,81,60,52,74,72,42,89,36,45,27,36,32,37,34,40,60,24,31,25,49,33,48,42,60,40,44,44,77,56,57,22,38,17,27,38,26,14,62,46,84,70,66,78,87,57,48,53,64,37,50,52,40,24,54,51,28,25,63,74,38,34,35,56,9,44,8,42,17,52,20,24,60,76,65,78,50,49,64,63,46,31,32,23,47,26

Nearest PDB structures (foldseek):
  8tl0-assembly1_D  TM=5.352E-01  e=3.055E-06  Haliangium ochraceum
  8tl0-assembly1_A  TM=5.370E-01  e=4.210E-06  Haliangium ochraceum
  8tl0-assembly1_C  TM=5.306E-01  e=8.526E-06  Haliangium ochraceum
  5mz6-assembly1_1  TM=7.086E-01  e=2.108E-04  Caenorhabditis elegans
  8tl0-assembly1_B  TM=5.296E-01  e=9.693E-06  Haliangium ochraceum

Sequence (222 aa):
MEADRPAAVAHAAGALEALLPPTGDGPITITGSPPGLPWAALPSYRGRAISLDGAVPPNPRPPRGGAWIAGPALVHATREVAALHRLHGGVIRTGRSATVDGALRAMDGTDVVHVAAHGRSRGLFSALQLADGELHEHDLGRLRRPPRIVVLSACDSGLAAAFLRHGAEAVIACALAVPDDRTPALMATVHAGLRTGLDAAGALARAQVAHDDRAFTCFGSG